Protein AF-A0A370TZN0-F1 (afdb_monomer_lite)

Radius of gyration: 21.74 Å; chains: 1; bounding box: 80×37×53 Å

Secondary structure (DSSP, 8-state):
-----------PPPPHHHHHHHHHHHHHHHHHHHHHHHHHHHHHHHHHHHTSS---HHHHHHHHHHHHHHHHHHHHHHHHHHHHHHHHHHS---HHHHHHHHHHTSHHHHHHHHHHHHHHHHHSS--HHHHHHHHHHHHHHHHHHHHHHH-TT-HHHHHHHHHHHHHHHHHHHHHHHHTTTTS-------

Structure (mmCIF, N/CA/C/O backbone):
data_AF-A0A370TZN0-F1
#
_entry.id   AF-A0A370TZN0-F1
#
loop_
_atom_site.group_PDB
_atom_site.id
_atom_site.type_symbol
_atom_site.label_atom_id
_atom_site.label_alt_id
_atom_site.label_comp_id
_atom_site.label_asym_id
_atom_site.label_entity_id
_atom_site.label_seq_id
_atom_site.pdbx_PDB_ins_code
_atom_site.Cartn_x
_atom_site.Cartn_y
_atom_site.Cartn_z
_atom_site.occupancy
_atom_site.B_iso_or_equiv
_atom_site.auth_seq_id
_atom_site.auth_comp_id
_atom_site.auth_asym_id
_atom_site.auth_atom_id
_atom_site.pdbx_PDB_model_num
ATOM 1 N N . MET A 1 1 ? 52.216 -20.124 -27.030 1.00 42.50 1 MET A N 1
ATOM 2 C CA . MET A 1 1 ? 51.610 -19.054 -26.210 1.00 42.50 1 MET A CA 1
ATOM 3 C C . MET A 1 1 ? 50.225 -18.873 -26.773 1.00 42.50 1 MET A C 1
ATOM 5 O O . MET A 1 1 ? 50.044 -18.122 -27.723 1.00 42.50 1 MET A O 1
ATOM 9 N N . ASP A 1 2 ? 49.304 -19.684 -26.272 1.00 41.09 2 ASP A N 1
ATOM 10 C CA . ASP A 1 2 ? 47.963 -19.796 -26.825 1.00 41.09 2 ASP A CA 1
ATOM 11 C C . ASP A 1 2 ? 47.109 -18.698 -26.202 1.00 41.09 2 ASP A C 1
ATOM 13 O O . ASP A 1 2 ? 47.009 -18.576 -24.979 1.00 41.09 2 ASP A O 1
ATOM 17 N N . GLY A 1 3 ? 46.598 -17.825 -27.066 1.00 45.59 3 GLY A N 1
ATOM 18 C CA . GLY A 1 3 ? 45.821 -16.658 -26.686 1.00 45.59 3 GLY A CA 1
ATOM 19 C C . GLY A 1 3 ? 44.512 -17.074 -26.031 1.00 45.59 3 GLY A C 1
ATOM 20 O O . GLY A 1 3 ? 43.617 -17.603 -26.685 1.00 45.59 3 GLY A O 1
ATOM 21 N N . PHE A 1 4 ? 44.394 -16.789 -24.739 1.00 49.00 4 PHE A N 1
ATOM 22 C CA . PHE A 1 4 ? 43.130 -16.808 -24.019 1.00 49.00 4 PHE A CA 1
ATOM 23 C C . PHE A 1 4 ?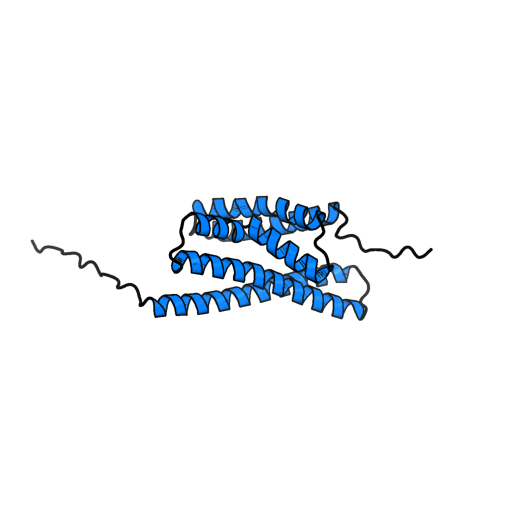 42.266 -15.661 -24.570 1.00 49.00 4 PHE A C 1
ATOM 25 O O . PHE A 1 4 ? 42.443 -14.502 -24.200 1.00 49.00 4 PHE A O 1
ATOM 32 N N . SER A 1 5 ? 41.373 -15.963 -25.514 1.00 53.78 5 SER A N 1
ATOM 33 C CA . SER A 1 5 ? 40.297 -15.048 -25.895 1.00 53.78 5 SER A CA 1
ATOM 34 C C . SER A 1 5 ? 39.138 -15.296 -24.929 1.00 53.78 5 SER A C 1
ATOM 36 O O . SER A 1 5 ? 38.579 -16.396 -24.949 1.00 53.78 5 SER A O 1
ATOM 38 N N . PRO A 1 6 ? 38.781 -14.349 -24.042 1.00 51.28 6 PRO A N 1
ATOM 39 C CA . PRO A 1 6 ? 37.573 -14.493 -23.257 1.00 51.28 6 PRO A CA 1
ATOM 40 C C . PRO A 1 6 ? 36.412 -14.321 -24.232 1.00 51.28 6 PRO A C 1
ATOM 42 O O . PRO A 1 6 ? 36.138 -13.218 -24.705 1.00 51.28 6 PRO A O 1
ATOM 45 N N . ALA A 1 7 ? 35.757 -15.429 -24.569 1.00 50.00 7 ALA A N 1
ATOM 46 C CA . ALA A 1 7 ? 34.447 -15.394 -25.188 1.00 50.00 7 ALA A CA 1
ATOM 47 C C . ALA A 1 7 ? 33.527 -14.637 -24.225 1.00 50.00 7 ALA A C 1
ATOM 49 O O . ALA A 1 7 ? 33.080 -15.174 -23.214 1.00 50.00 7 ALA A O 1
ATOM 50 N N . ALA A 1 8 ? 33.326 -13.351 -24.501 1.00 51.34 8 ALA A N 1
ATOM 51 C CA . ALA A 1 8 ? 32.293 -12.561 -23.871 1.00 51.34 8 ALA A CA 1
ATOM 52 C C . ALA A 1 8 ? 30.966 -13.217 -24.251 1.00 51.34 8 ALA A C 1
ATOM 54 O O . ALA A 1 8 ? 30.500 -13.098 -25.384 1.00 51.34 8 ALA A O 1
ATOM 55 N N . GLU A 1 9 ? 30.405 -13.978 -23.321 1.00 52.06 9 GLU A N 1
ATOM 56 C CA . GLU A 1 9 ? 29.056 -14.501 -23.419 1.00 52.06 9 GLU A CA 1
ATOM 57 C C . GLU A 1 9 ? 28.120 -13.290 -23.472 1.00 52.06 9 GLU A C 1
ATOM 59 O O . GLU A 1 9 ? 27.830 -12.641 -22.467 1.00 52.06 9 GLU A O 1
ATOM 64 N N . ILE A 1 10 ? 27.724 -12.904 -24.686 1.00 56.94 10 ILE A N 1
ATOM 65 C CA . ILE A 1 10 ? 26.695 -11.894 -24.900 1.00 56.94 10 ILE A CA 1
ATOM 66 C C . ILE A 1 10 ? 25.400 -12.544 -24.424 1.00 56.94 10 ILE A C 1
ATOM 68 O O . ILE A 1 10 ? 24.727 -13.236 -25.186 1.00 56.94 10 ILE A O 1
ATOM 72 N N . ILE A 1 11 ? 25.072 -12.360 -23.145 1.00 61.97 11 ILE A N 1
ATOM 73 C CA . ILE A 1 11 ? 23.775 -12.740 -22.595 1.00 61.97 11 ILE A CA 1
ATOM 74 C C . ILE A 1 11 ? 22.736 -11.914 -23.355 1.00 61.97 11 ILE A C 1
ATOM 76 O O . ILE A 1 11 ? 22.545 -10.722 -23.099 1.00 61.97 11 ILE A O 1
ATOM 80 N N . SER A 1 12 ? 22.101 -12.534 -24.351 1.00 66.88 12 SER A N 1
ATOM 81 C CA . SER A 1 12 ? 21.024 -11.913 -25.108 1.00 66.88 12 SER A CA 1
ATOM 82 C C . SER A 1 12 ? 19.906 -11.578 -24.130 1.00 66.88 12 SER A C 1
ATOM 84 O O . SER A 1 12 ? 19.332 -12.474 -23.508 1.00 66.88 12 SER A O 1
ATOM 86 N N . GLN A 1 13 ? 19.613 -10.288 -23.970 1.00 69.94 13 GLN A N 1
ATOM 87 C CA . GLN A 1 13 ? 18.478 -9.846 -23.169 1.00 69.94 13 GLN A CA 1
ATOM 88 C C . GLN A 1 13 ? 17.216 -10.560 -23.674 1.00 69.94 13 GLN A C 1
ATOM 90 O O . GLN A 1 13 ? 17.006 -10.624 -24.890 1.00 69.94 13 GLN A O 1
ATOM 95 N N . PRO A 1 14 ? 16.379 -11.113 -22.779 1.00 77.81 14 PRO A N 1
ATOM 96 C CA . PRO A 1 14 ? 15.180 -11.810 -23.206 1.00 77.81 14 PRO A CA 1
ATOM 97 C C . PRO A 1 14 ? 14.239 -10.859 -23.969 1.00 77.81 14 PRO A C 1
ATOM 99 O O . PRO A 1 14 ? 14.300 -9.638 -23.768 1.00 77.81 14 PRO A O 1
ATOM 102 N N . PRO A 1 15 ? 13.344 -11.397 -24.821 1.00 87.56 15 PRO A N 1
ATOM 103 C CA . PRO A 1 15 ? 12.431 -10.593 -25.626 1.00 87.56 15 PRO A CA 1
ATOM 104 C C . PRO A 1 15 ? 11.650 -9.584 -24.775 1.00 87.56 15 PRO A C 1
ATOM 106 O O . PRO A 1 15 ? 11.255 -9.881 -23.646 1.00 87.56 15 PRO A O 1
ATOM 109 N N . LEU A 1 16 ? 11.375 -8.395 -25.321 1.00 84.25 16 LEU A N 1
ATOM 110 C CA . LEU A 1 16 ? 10.622 -7.349 -24.614 1.00 84.25 16 LEU A CA 1
ATOM 111 C C . LEU A 1 16 ? 9.269 -7.865 -24.094 1.00 84.25 16 LEU A C 1
ATOM 113 O O . LEU A 1 16 ? 8.897 -7.579 -22.959 1.00 84.25 16 LEU A O 1
ATOM 117 N N . THR A 1 17 ? 8.574 -8.673 -24.896 1.00 87.06 17 THR A N 1
ATOM 118 C CA . THR A 1 17 ? 7.305 -9.313 -24.523 1.00 87.06 17 THR A CA 1
ATOM 119 C C . THR A 1 17 ? 7.455 -10.208 -23.297 1.00 87.06 17 THR A C 1
ATOM 121 O O . THR A 1 17 ? 6.659 -10.099 -22.372 1.00 87.06 17 THR A O 1
ATOM 124 N N . TRP A 1 18 ? 8.516 -11.015 -23.231 1.00 87.44 18 TRP A N 1
ATOM 125 C CA . TRP A 1 18 ? 8.822 -11.860 -22.076 1.00 87.44 18 TRP A CA 1
ATOM 126 C C . TRP A 1 18 ? 9.055 -11.035 -20.806 1.00 87.44 18 TRP A C 1
ATOM 128 O O . TRP A 1 18 ? 8.504 -11.341 -19.751 1.00 87.44 18 TRP A O 1
ATOM 138 N N . ARG A 1 19 ? 9.829 -9.949 -20.909 1.00 85.19 19 ARG A N 1
ATOM 139 C CA . ARG A 1 19 ? 10.116 -9.050 -19.777 1.00 85.19 19 ARG A CA 1
ATOM 140 C C . ARG A 1 19 ? 8.852 -8.369 -19.252 1.00 85.19 19 ARG A C 1
ATOM 142 O O . ARG A 1 19 ? 8.662 -8.308 -18.041 1.00 85.19 19 ARG A O 1
ATOM 149 N N . ILE A 1 20 ? 7.985 -7.903 -20.152 1.00 88.06 20 ILE A N 1
ATOM 150 C CA . ILE A 1 20 ? 6.689 -7.310 -19.797 1.00 88.06 20 ILE A CA 1
ATOM 151 C C . ILE A 1 20 ? 5.792 -8.356 -19.124 1.00 88.06 20 ILE A C 1
ATOM 153 O O . ILE A 1 20 ? 5.213 -8.073 -18.078 1.00 88.06 20 ILE A O 1
ATOM 157 N N . SER A 1 21 ? 5.706 -9.573 -19.670 1.00 86.94 21 SER A N 1
ATOM 158 C CA . SER A 1 21 ? 4.910 -10.653 -19.076 1.00 86.94 21 SER A CA 1
ATOM 159 C C . SER A 1 21 ? 5.384 -11.011 -17.668 1.00 86.94 21 SER A C 1
ATOM 161 O O . SER A 1 21 ? 4.563 -11.083 -16.756 1.00 86.94 21 SER A O 1
ATOM 163 N N . LEU A 1 22 ? 6.695 -11.175 -17.464 1.00 85.00 22 LEU A N 1
ATOM 164 C CA . LEU A 1 22 ? 7.255 -11.433 -16.136 1.00 85.00 22 LEU A CA 1
ATOM 165 C C . LEU A 1 22 ? 6.973 -10.290 -15.161 1.00 85.00 22 LEU A C 1
ATOM 167 O O . LEU A 1 22 ? 6.603 -10.551 -14.019 1.00 85.00 22 LEU A O 1
ATOM 171 N N . PHE A 1 23 ? 7.102 -9.039 -15.608 1.00 87.56 23 PHE A N 1
ATOM 172 C CA . PHE A 1 23 ? 6.788 -7.878 -14.782 1.00 87.56 23 PHE A CA 1
ATOM 173 C C . PHE A 1 23 ? 5.327 -7.894 -14.326 1.00 87.56 23 PHE A C 1
ATOM 175 O O . PHE A 1 23 ? 5.061 -7.723 -13.142 1.00 87.56 23 PHE A O 1
ATOM 182 N N . ILE A 1 24 ? 4.383 -8.129 -15.244 1.00 87.88 24 ILE A N 1
ATOM 183 C CA . ILE A 1 24 ? 2.950 -8.170 -14.921 1.00 87.88 24 ILE A CA 1
ATOM 184 C C . ILE A 1 24 ? 2.662 -9.282 -13.910 1.00 87.88 24 ILE A C 1
ATOM 186 O O . ILE A 1 24 ? 1.958 -9.044 -12.933 1.00 87.88 24 ILE A O 1
ATOM 190 N N . ILE A 1 25 ? 3.228 -10.476 -14.107 1.00 87.12 25 ILE A N 1
ATOM 191 C CA . ILE A 1 25 ? 3.046 -11.603 -13.183 1.00 87.12 25 ILE A CA 1
ATOM 192 C C . ILE A 1 25 ? 3.582 -11.248 -11.791 1.00 87.12 25 ILE A C 1
ATOM 194 O O . ILE A 1 25 ? 2.867 -11.407 -10.804 1.00 87.12 25 ILE A O 1
ATOM 198 N N . LEU A 1 26 ? 4.808 -10.724 -11.709 1.00 84.25 26 LEU A N 1
ATOM 199 C CA . LEU A 1 26 ? 5.421 -10.318 -10.442 1.00 84.25 26 LEU A CA 1
ATOM 200 C C . LEU A 1 26 ? 4.632 -9.197 -9.758 1.00 84.25 26 LEU A C 1
ATOM 202 O O . LEU A 1 26 ? 4.425 -9.256 -8.551 1.00 84.25 26 LEU A O 1
ATOM 206 N N . ALA A 1 27 ? 4.143 -8.217 -10.519 1.00 82.50 27 ALA A N 1
ATOM 207 C CA . ALA A 1 27 ? 3.338 -7.120 -9.996 1.00 82.50 27 ALA A CA 1
ATOM 208 C C . ALA A 1 27 ? 2.001 -7.610 -9.427 1.00 82.50 27 ALA A C 1
ATOM 210 O O . ALA A 1 27 ? 1.618 -7.202 -8.338 1.00 82.50 27 ALA A O 1
ATOM 211 N N . VAL A 1 28 ? 1.299 -8.511 -10.123 1.00 86.44 28 VAL A N 1
ATOM 212 C CA . VAL A 1 28 ? 0.038 -9.090 -9.625 1.00 86.44 28 VAL A CA 1
ATOM 213 C C . VAL A 1 28 ? 0.267 -9.873 -8.331 1.00 86.44 28 VAL A C 1
ATOM 215 O O . VAL A 1 28 ? -0.519 -9.752 -7.392 1.00 86.44 28 VAL A O 1
ATOM 218 N N . VAL A 1 29 ? 1.354 -10.644 -8.264 1.00 84.69 29 VAL A N 1
ATOM 219 C CA . VAL A 1 29 ? 1.732 -11.395 -7.060 1.00 84.69 29 VAL A CA 1
ATOM 220 C C . VAL A 1 29 ? 2.062 -10.450 -5.900 1.00 84.69 29 VAL A C 1
ATOM 222 O O . VAL A 1 29 ? 1.536 -10.637 -4.804 1.00 84.69 29 VAL A O 1
ATOM 225 N N . ASP A 1 30 ? 2.864 -9.409 -6.137 1.00 80.94 30 ASP A N 1
ATOM 226 C CA . ASP A 1 30 ? 3.210 -8.403 -5.124 1.00 80.94 30 ASP A CA 1
ATOM 227 C C . ASP A 1 30 ? 1.972 -7.666 -4.591 1.00 80.94 30 ASP A C 1
ATOM 229 O O . ASP A 1 30 ? 1.788 -7.542 -3.379 1.00 80.94 30 ASP A O 1
ATOM 233 N N . ILE A 1 31 ? 1.073 -7.250 -5.488 1.00 87.19 31 ILE A N 1
ATOM 234 C CA . ILE A 1 31 ? -0.202 -6.611 -5.143 1.00 87.19 31 ILE A CA 1
ATOM 235 C C . ILE A 1 31 ? -1.051 -7.538 -4.263 1.00 87.19 31 ILE A C 1
ATOM 237 O O . ILE A 1 31 ? -1.604 -7.092 -3.257 1.00 87.19 31 ILE A O 1
ATOM 241 N N . GLY A 1 32 ? -1.131 -8.829 -4.601 1.00 84.62 32 GLY A N 1
ATOM 242 C CA . GLY A 1 32 ? -1.858 -9.821 -3.808 1.00 84.62 32 GLY A CA 1
ATOM 243 C C . GLY A 1 32 ? -1.284 -9.996 -2.400 1.00 84.62 32 GLY A C 1
ATOM 244 O O . GLY A 1 32 ? -2.036 -9.981 -1.423 1.00 84.62 32 GLY A O 1
ATOM 245 N N . PHE A 1 33 ? 0.044 -10.104 -2.276 1.00 87.81 33 PHE A N 1
ATOM 246 C CA . PHE A 1 33 ? 0.705 -10.214 -0.974 1.00 87.81 33 PHE A CA 1
ATOM 247 C C . PHE A 1 33 ? 0.530 -8.957 -0.122 1.00 87.81 33 PHE A C 1
ATOM 249 O O . PHE A 1 33 ? 0.225 -9.074 1.063 1.00 87.81 33 PHE A O 1
ATOM 256 N N . ASN A 1 34 ? 0.651 -7.764 -0.706 1.00 86.88 34 ASN A N 1
ATOM 257 C CA . ASN A 1 34 ? 0.477 -6.513 0.032 1.00 86.88 34 ASN A CA 1
ATOM 258 C C . ASN A 1 34 ? -0.977 -6.298 0.467 1.00 86.88 34 ASN A C 1
ATOM 260 O O . ASN A 1 34 ? -1.216 -5.843 1.585 1.00 86.88 34 ASN A O 1
ATOM 264 N N . ALA A 1 35 ? -1.954 -6.690 -0.354 1.00 88.44 35 ALA A N 1
ATOM 265 C CA . ALA A 1 35 ? -3.361 -6.701 0.039 1.00 88.44 35 ALA A CA 1
ATOM 266 C C . ALA A 1 35 ? -3.610 -7.634 1.232 1.00 88.44 35 ALA A C 1
ATOM 268 O O . ALA A 1 35 ? -4.230 -7.237 2.218 1.00 88.44 35 ALA A O 1
ATOM 269 N N . ALA A 1 36 ? -3.094 -8.864 1.173 1.00 87.56 36 ALA A N 1
ATOM 270 C CA . ALA A 1 36 ? -3.225 -9.827 2.262 1.00 87.56 36 ALA A CA 1
ATOM 271 C C . ALA A 1 36 ? -2.521 -9.345 3.541 1.00 87.56 36 ALA A C 1
ATOM 273 O O . ALA A 1 36 ? -3.082 -9.457 4.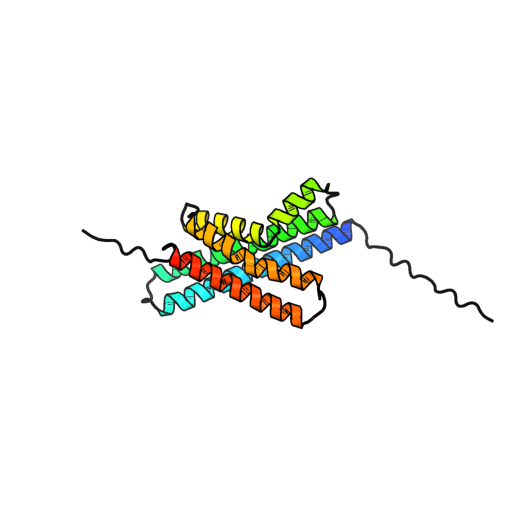631 1.00 87.56 36 ALA A O 1
ATOM 274 N N . ALA A 1 37 ? -1.330 -8.755 3.414 1.00 85.00 37 ALA A N 1
ATOM 275 C CA . ALA A 1 37 ? -0.595 -8.172 4.530 1.00 85.00 37 ALA A CA 1
ATOM 276 C C . ALA A 1 37 ? -1.369 -7.011 5.173 1.00 85.00 37 ALA A C 1
ATOM 278 O O . ALA A 1 37 ? -1.516 -6.974 6.393 1.00 85.00 37 ALA A O 1
ATOM 279 N N . GLY A 1 38 ? -1.934 -6.106 4.368 1.00 84.62 38 GLY A N 1
ATOM 280 C CA . GLY A 1 38 ? -2.767 -5.008 4.857 1.00 84.62 38 GLY A CA 1
ATOM 281 C C . GLY A 1 38 ? -4.040 -5.497 5.557 1.00 84.62 38 GLY A C 1
ATOM 282 O O . GLY A 1 38 ? -4.389 -5.009 6.632 1.00 84.62 38 GLY A O 1
ATOM 283 N N . ALA A 1 39 ? -4.696 -6.518 4.999 1.00 87.12 39 ALA A N 1
ATOM 284 C CA . ALA A 1 39 ? -5.853 -7.179 5.600 1.00 87.12 39 ALA A CA 1
ATOM 285 C C . ALA A 1 39 ? -5.513 -7.805 6.964 1.00 87.12 39 ALA A C 1
ATOM 287 O O . ALA A 1 39 ? -6.235 -7.606 7.942 1.00 87.12 39 ALA A O 1
ATOM 288 N N . ALA A 1 40 ? -4.391 -8.527 7.045 1.00 86.50 40 ALA A N 1
ATOM 289 C CA . ALA A 1 40 ? -3.916 -9.163 8.270 1.00 86.50 40 ALA A CA 1
ATOM 290 C C . ALA A 1 40 ? -3.500 -8.136 9.335 1.00 86.50 40 ALA A C 1
ATOM 292 O O . ALA A 1 40 ? -3.813 -8.314 10.515 1.00 86.50 40 ALA A O 1
ATOM 293 N N . ALA A 1 41 ? -2.852 -7.040 8.933 1.00 83.62 41 ALA A N 1
ATOM 294 C CA . ALA A 1 41 ? -2.488 -5.946 9.829 1.00 83.62 41 ALA A CA 1
ATOM 295 C C . ALA A 1 41 ? -3.735 -5.289 10.435 1.00 83.62 41 ALA A C 1
ATOM 297 O O . ALA A 1 41 ? -3.812 -5.112 11.650 1.00 83.62 41 ALA A O 1
ATOM 298 N N . ALA A 1 42 ? -4.751 -5.010 9.613 1.00 85.62 42 ALA A N 1
ATOM 299 C CA . ALA A 1 42 ? -6.014 -4.459 10.091 1.00 85.62 42 ALA A CA 1
ATOM 300 C C . ALA A 1 42 ? -6.796 -5.448 10.971 1.00 85.62 42 ALA A C 1
ATOM 302 O O . ALA A 1 42 ? -7.336 -5.042 11.999 1.00 85.62 42 ALA A O 1
ATOM 303 N N . ALA A 1 43 ? -6.809 -6.743 10.628 1.00 85.06 43 ALA A N 1
ATOM 304 C CA . ALA A 1 43 ? -7.401 -7.788 11.466 1.00 85.06 43 ALA A CA 1
ATOM 305 C C . ALA A 1 43 ? -6.733 -7.849 12.845 1.00 85.06 43 ALA A C 1
ATOM 307 O O . ALA A 1 43 ? -7.411 -7.913 13.868 1.00 85.06 43 ALA A O 1
ATOM 308 N N . THR A 1 44 ? -5.401 -7.800 12.869 1.00 83.75 44 THR A N 1
ATOM 309 C CA . THR A 1 44 ? -4.606 -7.830 14.101 1.00 83.75 44 THR A CA 1
ATOM 310 C C . THR A 1 44 ? -4.859 -6.582 14.939 1.00 83.75 44 THR A C 1
ATOM 312 O O . THR A 1 44 ? -5.124 -6.696 16.132 1.00 83.75 44 THR A O 1
ATOM 315 N N . GLY A 1 45 ? -4.858 -5.399 14.318 1.00 77.12 45 GLY A N 1
ATOM 316 C CA . GLY A 1 45 ? -5.168 -4.140 14.996 1.00 77.12 45 GLY A CA 1
ATOM 317 C C . GLY A 1 45 ? -6.573 -4.138 15.600 1.00 77.12 45 GLY A C 1
ATOM 318 O O . GLY A 1 45 ? -6.745 -3.797 16.769 1.00 77.12 45 GLY A O 1
ATOM 319 N N . ALA A 1 46 ? -7.569 -4.607 14.844 1.00 80.38 46 ALA A N 1
ATOM 320 C CA . ALA A 1 46 ? -8.933 -4.759 15.337 1.00 80.38 46 ALA A CA 1
ATOM 321 C C . ALA A 1 46 ? -9.021 -5.786 16.477 1.00 80.38 46 ALA A C 1
ATOM 323 O O . ALA A 1 46 ? -9.710 -5.536 17.460 1.00 80.38 46 ALA A O 1
ATOM 324 N N . HIS A 1 47 ? -8.290 -6.905 16.396 1.00 79.50 47 HIS A N 1
ATOM 325 C CA . HIS A 1 47 ? -8.259 -7.911 17.457 1.00 79.50 47 HIS A CA 1
ATOM 326 C C . HIS A 1 47 ? -7.703 -7.346 18.769 1.00 79.50 47 HIS A C 1
ATOM 328 O O . HIS A 1 47 ? -8.339 -7.504 19.810 1.00 79.50 47 HIS A O 1
ATOM 334 N N . VAL A 1 48 ? -6.566 -6.644 18.712 1.00 78.25 48 VAL A N 1
ATOM 335 C CA . VAL A 1 48 ? -5.948 -6.003 19.885 1.00 78.25 48 VAL A CA 1
ATOM 336 C C . VAL A 1 48 ? -6.879 -4.949 20.486 1.00 78.25 48 VAL A C 1
ATOM 338 O O . VAL A 1 48 ? -7.025 -4.894 21.703 1.00 78.25 48 VAL A O 1
ATOM 341 N N . ASN A 1 49 ? -7.571 -4.166 19.654 1.00 69.69 49 ASN A N 1
ATOM 342 C CA . ASN A 1 49 ? -8.502 -3.145 20.135 1.00 69.69 49 ASN A CA 1
ATOM 343 C C . ASN A 1 49 ? -9.792 -3.753 20.729 1.00 69.69 49 ASN A C 1
ATOM 345 O O . ASN A 1 49 ? -10.283 -3.297 21.755 1.00 69.69 49 ASN A O 1
ATOM 349 N N . SER A 1 50 ? -10.307 -4.838 20.138 1.00 64.25 50 SER A N 1
ATOM 350 C CA . SER A 1 50 ? -11.506 -5.559 20.607 1.00 64.25 50 SER A CA 1
ATOM 351 C C . SER A 1 50 ? -11.297 -6.378 21.886 1.00 64.25 50 SER A C 1
ATOM 353 O O . SER A 1 50 ? -12.264 -6.800 22.509 1.00 64.25 50 SER A O 1
ATOM 355 N N . GLN A 1 51 ? -10.051 -6.625 22.307 1.00 58.94 51 GLN A N 1
ATOM 356 C CA . GLN A 1 51 ? -9.789 -7.196 23.635 1.00 58.94 51 GLN A CA 1
ATOM 357 C C . GLN A 1 51 ? -10.090 -6.202 24.766 1.00 58.94 51 GLN A C 1
ATOM 359 O O . GLN A 1 51 ? -10.187 -6.622 25.918 1.00 58.94 51 GLN A O 1
ATOM 364 N N . SER A 1 52 ? -10.257 -4.914 24.443 1.00 54.22 52 SER A N 1
ATOM 365 C CA . SER A 1 52 ? -10.520 -3.856 25.414 1.00 54.22 52 SER A CA 1
ATOM 366 C C . SER A 1 52 ? -12.008 -3.534 25.607 1.00 54.22 52 SER A C 1
ATOM 368 O O . SER A 1 52 ? -12.333 -2.921 26.617 1.00 54.22 52 SER A O 1
ATOM 370 N N . ASP A 1 53 ? -12.901 -3.972 24.707 1.00 55.81 53 ASP A N 1
ATOM 371 C CA . ASP A 1 53 ? -14.347 -3.705 24.769 1.00 55.81 53 ASP A CA 1
ATOM 372 C C . ASP A 1 53 ? -15.195 -4.970 24.520 1.00 55.81 53 ASP A C 1
ATOM 374 O O . ASP A 1 53 ? -14.829 -5.881 23.780 1.00 55.81 53 ASP A O 1
ATOM 378 N N . SER A 1 54 ? -16.336 -5.053 25.207 1.00 49.31 54 SER A N 1
ATOM 379 C CA . SER A 1 54 ? -17.203 -6.236 25.293 1.00 49.31 54 SER A CA 1
ATOM 380 C C . SER A 1 54 ? -17.797 -6.674 23.942 1.00 49.31 54 SER A C 1
ATOM 382 O O . SER A 1 54 ? -18.569 -5.947 23.318 1.00 49.31 54 SER A O 1
ATOM 384 N N . LYS A 1 55 ? -17.520 -7.931 23.565 1.00 54.78 55 LYS A N 1
ATOM 385 C CA . LYS A 1 55 ? -17.903 -8.590 22.302 1.00 54.78 55 LYS A CA 1
ATOM 386 C C . LYS A 1 55 ? -19.404 -8.529 21.998 1.00 54.78 55 LYS A C 1
ATOM 388 O O . LYS A 1 55 ? -20.190 -9.250 22.614 1.00 54.78 55 LYS A O 1
ATOM 393 N N . THR A 1 56 ? -19.784 -7.770 20.973 1.00 59.16 56 THR A N 1
ATOM 394 C CA . THR A 1 56 ? -21.159 -7.708 20.440 1.00 59.16 56 THR A CA 1
ATOM 395 C C . THR A 1 56 ? -21.155 -7.906 18.915 1.00 59.16 56 THR A C 1
ATOM 397 O O . THR A 1 56 ? -20.127 -7.752 18.266 1.00 59.16 56 THR A O 1
ATOM 400 N N . ALA A 1 57 ? -22.292 -8.235 18.288 1.00 56.31 57 ALA A N 1
ATOM 401 C CA . ALA A 1 57 ? -22.394 -8.462 16.831 1.00 56.31 57 ALA A CA 1
ATOM 402 C C . ALA A 1 57 ? -21.886 -7.285 15.959 1.00 56.31 57 ALA A C 1
ATOM 404 O O . ALA A 1 57 ? -21.492 -7.481 14.809 1.00 56.31 57 ALA A O 1
ATOM 405 N N . HIS A 1 58 ? -21.843 -6.079 16.529 1.00 60.25 58 HIS A N 1
ATOM 406 C CA . HIS A 1 58 ? -21.268 -4.879 15.925 1.00 60.25 58 HIS A CA 1
ATOM 407 C C . HIS A 1 58 ? -19.749 -5.003 15.662 1.00 60.25 58 HIS A C 1
ATOM 409 O O . HIS A 1 58 ? -19.237 -4.419 14.706 1.00 60.25 58 HIS A O 1
ATOM 415 N N . ASP A 1 59 ? -19.036 -5.830 16.433 1.00 63.09 59 ASP A N 1
ATOM 416 C CA . ASP A 1 59 ? -17.588 -6.038 16.298 1.00 63.09 59 ASP A CA 1
ATOM 417 C C . ASP A 1 59 ? -17.224 -6.859 15.064 1.00 63.09 59 ASP A C 1
ATOM 419 O O . ASP A 1 59 ? -16.190 -6.624 14.443 1.00 63.09 59 ASP A O 1
ATOM 423 N N . VAL A 1 60 ? -18.087 -7.794 14.658 1.00 64.75 60 VAL A N 1
ATOM 424 C CA . VAL A 1 60 ? -17.851 -8.629 13.469 1.00 64.75 60 VAL A CA 1
ATOM 425 C C . VAL A 1 60 ? -17.949 -7.786 12.195 1.00 64.75 60 VAL A C 1
ATOM 427 O O . VAL A 1 60 ? -17.117 -7.914 11.292 1.00 64.75 60 VAL A O 1
ATOM 430 N N . VAL A 1 61 ? -18.924 -6.873 12.138 1.00 66.50 61 VAL A N 1
ATOM 431 C CA . VAL A 1 61 ? -19.083 -5.932 11.019 1.00 66.50 61 VAL A CA 1
ATOM 432 C C . VAL A 1 61 ? -17.904 -4.957 10.974 1.00 66.50 61 VAL A C 1
ATOM 434 O O . VAL A 1 61 ? -17.295 -4.784 9.916 1.00 66.50 61 VAL A O 1
ATOM 437 N N . ASN A 1 62 ? -17.506 -4.404 12.122 1.00 74.81 62 ASN A N 1
ATOM 438 C CA . ASN A 1 62 ? -16.356 -3.506 12.227 1.00 74.81 62 ASN A CA 1
ATOM 439 C C . ASN A 1 62 ? -15.034 -4.192 11.846 1.00 74.81 62 ASN A C 1
ATOM 441 O O . ASN A 1 62 ? -14.220 -3.595 11.141 1.00 74.81 62 ASN A O 1
ATOM 445 N N . LEU A 1 63 ? -14.850 -5.463 12.217 1.00 80.31 63 LEU A N 1
ATOM 446 C CA . LEU A 1 63 ? -13.696 -6.264 11.815 1.00 80.31 63 LEU A CA 1
ATOM 447 C C . LEU A 1 63 ? -13.656 -6.463 10.298 1.00 80.31 63 LEU A C 1
ATOM 449 O O . LEU A 1 63 ? -12.630 -6.206 9.678 1.00 80.31 63 LEU A O 1
ATOM 453 N N . SER A 1 64 ? -14.768 -6.875 9.681 1.00 81.25 64 SER A N 1
ATOM 454 C CA . SER A 1 64 ? -14.819 -7.087 8.227 1.00 81.25 64 SER A CA 1
ATOM 455 C C . SER A 1 64 ? -14.514 -5.806 7.441 1.00 81.25 64 SER A C 1
ATOM 457 O O . SER A 1 64 ? -13.769 -5.838 6.459 1.00 81.25 64 SER A O 1
ATOM 459 N N . ARG A 1 65 ? -15.008 -4.658 7.924 1.00 83.19 65 ARG A N 1
ATOM 460 C CA . ARG A 1 65 ? -14.722 -3.343 7.346 1.00 83.19 65 ARG A CA 1
ATOM 461 C C . ARG A 1 65 ? -13.256 -2.953 7.524 1.00 83.19 65 ARG A C 1
ATOM 463 O O . ARG A 1 65 ? -12.639 -2.505 6.562 1.00 83.19 65 ARG A O 1
ATOM 470 N N . ALA A 1 66 ? -12.689 -3.158 8.713 1.00 83.75 66 ALA A N 1
ATOM 471 C CA . ALA A 1 66 ? -11.278 -2.890 8.982 1.00 83.75 66 ALA A CA 1
ATOM 472 C C . ALA A 1 66 ? -10.369 -3.733 8.076 1.00 83.75 66 ALA A C 1
ATOM 474 O O . ALA A 1 66 ? -9.478 -3.191 7.427 1.00 83.75 66 ALA A O 1
ATOM 475 N N . VAL A 1 67 ? -10.643 -5.034 7.957 1.00 89.19 67 VAL A N 1
ATOM 476 C CA . VAL A 1 67 ? -9.911 -5.954 7.073 1.00 89.19 67 VAL A CA 1
ATOM 477 C C . VAL A 1 67 ? -10.001 -5.514 5.611 1.00 89.19 67 VAL A C 1
ATOM 479 O O . VAL A 1 67 ? -8.982 -5.487 4.923 1.00 89.19 67 VAL A O 1
ATOM 482 N N . GLY A 1 68 ? -11.187 -5.112 5.143 1.00 88.06 68 GLY A N 1
ATOM 483 C CA . GLY A 1 68 ? -11.375 -4.602 3.782 1.00 88.06 68 GLY A CA 1
ATOM 484 C C . GLY A 1 68 ? -10.594 -3.313 3.505 1.00 88.06 68 GLY A C 1
ATOM 485 O O . GLY A 1 68 ? -9.941 -3.196 2.468 1.00 88.06 68 GLY A O 1
ATOM 486 N N . LEU A 1 69 ? -10.602 -2.366 4.447 1.00 87.50 69 LEU A N 1
ATOM 487 C CA . LEU A 1 69 ? -9.826 -1.124 4.344 1.00 87.50 69 LEU A CA 1
ATOM 488 C C . LEU A 1 69 ? -8.316 -1.390 4.386 1.00 87.50 69 LEU A C 1
ATOM 490 O O . LEU A 1 69 ? -7.570 -0.792 3.612 1.00 87.50 69 LEU A O 1
ATOM 494 N N . GLY A 1 70 ? -7.872 -2.324 5.230 1.00 85.25 70 GLY A N 1
ATOM 495 C CA . GLY A 1 70 ? -6.485 -2.780 5.276 1.00 85.25 70 GLY A CA 1
ATOM 496 C C . GLY A 1 70 ? -6.038 -3.405 3.955 1.00 85.25 70 GLY A C 1
ATOM 497 O O . GLY A 1 70 ? -4.978 -3.059 3.436 1.00 85.25 70 GLY A O 1
ATOM 498 N N . ALA A 1 71 ? -6.871 -4.265 3.363 1.00 89.31 71 ALA A N 1
ATOM 499 C CA . ALA A 1 71 ? -6.602 -4.849 2.052 1.00 89.31 71 ALA A CA 1
ATOM 500 C C . ALA A 1 71 ? -6.463 -3.774 0.967 1.00 89.31 71 ALA A C 1
ATOM 502 O O . ALA A 1 71 ? -5.517 -3.799 0.182 1.00 89.31 71 ALA A O 1
ATOM 503 N N . LEU A 1 72 ? -7.372 -2.796 0.955 1.00 89.88 72 LEU A N 1
ATOM 504 C CA . LEU A 1 72 ? -7.353 -1.683 0.009 1.00 89.88 72 LEU A CA 1
ATOM 505 C C . LEU A 1 72 ? -6.111 -0.798 0.172 1.00 89.88 72 LEU A C 1
ATOM 507 O O . LEU A 1 72 ? -5.521 -0.393 -0.827 1.00 89.88 72 LEU A O 1
ATOM 511 N N . ALA A 1 73 ? -5.674 -0.543 1.406 1.00 85.88 73 ALA A N 1
ATOM 512 C CA . ALA A 1 73 ? -4.438 0.186 1.673 1.00 85.88 73 ALA A CA 1
ATOM 513 C C . ALA A 1 73 ? -3.215 -0.525 1.064 1.00 85.88 73 ALA A C 1
ATOM 515 O O . ALA A 1 73 ? -2.401 0.106 0.386 1.00 85.88 73 ALA A O 1
ATOM 516 N N . GLY A 1 74 ? -3.127 -1.848 1.249 1.00 84.62 74 GLY A N 1
ATOM 517 C CA . GLY A 1 74 ? -2.079 -2.681 0.656 1.00 84.62 74 GLY A CA 1
ATOM 518 C C . GLY A 1 74 ? -2.120 -2.693 -0.875 1.00 84.62 74 GLY A C 1
ATOM 519 O O . GLY A 1 74 ? -1.090 -2.510 -1.525 1.00 84.62 74 GLY A O 1
ATOM 520 N N . LEU A 1 75 ? -3.319 -2.818 -1.454 1.00 89.44 75 LEU A N 1
ATOM 521 C CA . LEU A 1 75 ? -3.534 -2.743 -2.903 1.00 89.44 75 LEU A CA 1
ATOM 522 C C . LEU A 1 75 ? -3.080 -1.401 -3.485 1.00 89.44 75 LEU A C 1
ATOM 524 O O . LEU A 1 75 ? -2.417 -1.382 -4.520 1.00 89.44 75 LEU A O 1
ATOM 528 N N . LEU A 1 76 ? -3.418 -0.283 -2.837 1.00 88.12 76 LEU A N 1
ATOM 529 C CA . LEU A 1 76 ? -3.028 1.049 -3.300 1.00 88.12 76 LEU A CA 1
ATOM 530 C C . LEU A 1 76 ? -1.513 1.243 -3.247 1.00 88.12 76 LEU A C 1
ATOM 532 O O . LEU A 1 76 ? -0.936 1.702 -4.233 1.00 88.12 76 LEU A O 1
ATOM 536 N N . LYS A 1 77 ? -0.862 0.849 -2.142 1.00 85.88 77 LYS A N 1
ATOM 537 C CA . LYS A 1 77 ? 0.600 0.933 -1.998 1.00 85.88 77 LYS A CA 1
ATOM 538 C C . LYS A 1 77 ? 1.306 0.196 -3.139 1.00 85.88 77 LYS A C 1
ATOM 540 O O . LYS A 1 77 ? 2.069 0.815 -3.882 1.00 85.88 77 LYS A O 1
ATOM 545 N N . SER A 1 78 ? 1.015 -1.092 -3.325 1.00 84.88 78 SER A N 1
ATOM 546 C CA . SER A 1 78 ? 1.666 -1.892 -4.373 1.00 84.88 78 SER A CA 1
ATOM 547 C C . SER A 1 78 ? 1.225 -1.527 -5.783 1.00 84.88 78 SER A C 1
ATOM 549 O O . SER A 1 78 ? 2.044 -1.551 -6.696 1.00 84.88 78 SER A O 1
ATOM 551 N N . GLY A 1 79 ? -0.035 -1.141 -5.989 1.00 84.31 79 GLY A N 1
ATOM 552 C CA . GLY A 1 79 ? -0.533 -0.715 -7.297 1.00 84.31 79 GLY A CA 1
ATOM 553 C C . GLY A 1 79 ? 0.173 0.543 -7.805 1.00 84.31 79 GLY A C 1
ATOM 554 O O . GLY A 1 79 ? 0.602 0.587 -8.960 1.00 84.31 79 GLY A O 1
ATOM 555 N N . ILE A 1 80 ? 0.367 1.536 -6.931 1.00 85.94 80 ILE A N 1
ATOM 556 C CA . ILE A 1 80 ? 1.135 2.748 -7.245 1.00 85.94 80 ILE A CA 1
ATOM 557 C C . ILE A 1 80 ? 2.585 2.383 -7.586 1.00 85.94 80 ILE A C 1
ATOM 559 O O . ILE A 1 80 ? 3.111 2.828 -8.608 1.00 85.94 80 ILE A O 1
ATOM 563 N N . LEU A 1 81 ? 3.219 1.537 -6.769 1.00 84.88 81 LEU A N 1
ATOM 564 C CA . LEU A 1 81 ? 4.610 1.134 -6.974 1.00 84.88 81 LEU A CA 1
ATOM 565 C C . LEU A 1 81 ? 4.798 0.352 -8.284 1.00 84.88 81 LEU A C 1
ATOM 567 O O . LEU A 1 81 ? 5.740 0.608 -9.035 1.00 84.88 81 LEU A O 1
ATOM 571 N N . ALA A 1 82 ? 3.879 -0.566 -8.591 1.00 84.56 82 ALA A N 1
ATOM 572 C CA . ALA A 1 82 ? 3.872 -1.339 -9.826 1.00 84.56 82 ALA A CA 1
ATOM 573 C C . ALA A 1 82 ? 3.718 -0.434 -11.055 1.00 84.56 82 ALA A C 1
ATOM 575 O O . ALA A 1 82 ? 4.472 -0.580 -12.018 1.00 84.56 82 ALA A O 1
ATOM 576 N N . LEU A 1 83 ? 2.805 0.542 -11.015 1.00 86.50 83 LEU A N 1
ATOM 577 C CA . LEU A 1 83 ? 2.606 1.492 -12.111 1.00 86.50 83 LEU A CA 1
ATOM 578 C C . LEU A 1 83 ? 3.870 2.320 -12.378 1.00 86.50 83 LEU A C 1
ATOM 580 O O . LEU A 1 83 ? 4.297 2.472 -13.524 1.00 86.50 83 LEU A O 1
ATOM 584 N N . VAL A 1 84 ? 4.495 2.831 -11.319 1.00 85.56 84 VAL A N 1
ATOM 585 C CA . VAL A 1 84 ? 5.690 3.673 -11.433 1.00 85.56 84 VAL A CA 1
ATOM 586 C C . VAL A 1 84 ? 6.891 2.865 -11.918 1.00 85.56 84 VAL A C 1
ATOM 588 O O . VAL A 1 84 ? 7.622 3.316 -12.804 1.00 85.56 84 VAL A O 1
ATOM 591 N N . ASN A 1 85 ? 7.068 1.643 -11.410 1.00 83.75 85 ASN A N 1
ATOM 592 C CA . ASN A 1 85 ? 8.124 0.741 -11.866 1.00 83.75 85 ASN A CA 1
ATOM 593 C C . ASN A 1 85 ? 7.928 0.314 -13.326 1.00 83.75 85 ASN A C 1
ATOM 595 O O . ASN A 1 85 ? 8.907 0.255 -14.074 1.00 83.75 85 ASN A O 1
ATOM 599 N N . PHE A 1 86 ? 6.683 0.095 -13.756 1.00 83.31 86 PHE A N 1
ATOM 600 C CA . PHE A 1 86 ? 6.366 -0.190 -15.152 1.00 83.31 86 PHE A CA 1
ATOM 601 C 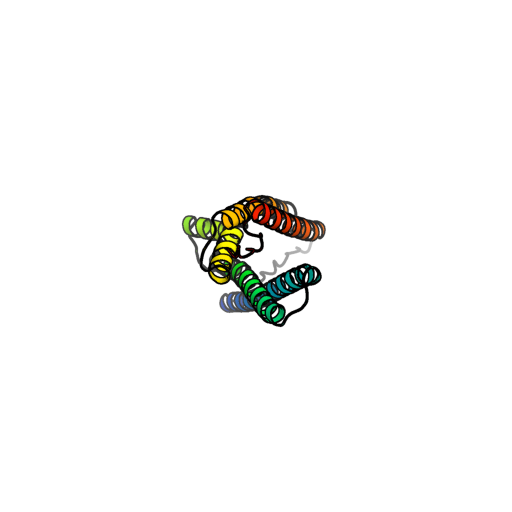C . PHE A 1 86 ? 6.739 0.988 -16.056 1.00 83.31 86 PHE A C 1
ATOM 603 O O . PHE A 1 86 ? 7.473 0.820 -17.031 1.00 83.31 86 PHE A O 1
ATOM 610 N N . GLY A 1 87 ? 6.300 2.200 -15.699 1.00 83.25 87 GLY A N 1
ATOM 611 C CA . GLY A 1 87 ? 6.636 3.420 -16.433 1.00 83.25 87 GLY A CA 1
ATOM 612 C C . GLY A 1 87 ? 8.147 3.649 -16.521 1.00 83.25 87 GLY A C 1
ATOM 613 O O . GLY A 1 87 ? 8.666 3.958 -17.593 1.00 83.25 87 GLY A O 1
ATOM 614 N N . LYS A 1 88 ? 8.879 3.417 -15.423 1.00 80.56 88 LYS A N 1
ATOM 615 C CA . LYS A 1 88 ? 10.346 3.528 -15.378 1.00 80.56 88 LYS A CA 1
ATOM 616 C C . LYS A 1 88 ? 11.038 2.542 -16.317 1.00 80.56 88 LYS A C 1
ATOM 618 O O . LYS A 1 88 ? 12.005 2.917 -16.971 1.00 80.56 88 LYS A O 1
ATOM 623 N N . GLN A 1 89 ? 10.576 1.294 -16.368 1.00 79.62 89 GLN A N 1
ATOM 624 C CA . GLN A 1 89 ? 11.238 0.239 -17.142 1.00 79.62 89 GLN A CA 1
ATOM 625 C C . GLN A 1 89 ? 10.843 0.220 -18.623 1.00 79.62 89 GLN A C 1
ATOM 627 O O . GLN A 1 89 ? 11.663 -0.170 -19.454 1.00 79.62 89 GLN A O 1
ATOM 632 N N . PHE A 1 90 ? 9.615 0.627 -18.959 1.00 83.00 90 PHE A N 1
ATOM 633 C CA . PHE A 1 90 ? 9.046 0.419 -20.297 1.00 83.00 90 PHE A CA 1
ATOM 634 C C . PHE A 1 90 ? 8.414 1.671 -20.921 1.00 83.00 90 PHE A C 1
ATOM 636 O O . PHE A 1 90 ? 8.142 1.677 -22.118 1.00 83.00 90 PHE A O 1
ATOM 643 N N . GLY A 1 91 ? 8.178 2.732 -20.147 1.00 78.62 91 GLY A N 1
ATOM 644 C CA . GLY A 1 91 ? 7.345 3.868 -20.555 1.00 78.62 91 GLY A CA 1
ATOM 645 C C . GLY A 1 91 ? 8.046 4.987 -21.327 1.00 78.62 91 GLY A C 1
ATOM 646 O O . GLY A 1 91 ? 7.380 5.953 -21.682 1.00 78.62 91 GLY A O 1
ATOM 647 N N . GLY A 1 92 ? 9.364 4.913 -21.560 1.00 78.19 92 GLY A N 1
ATOM 648 C CA . GLY A 1 92 ? 10.103 5.962 -22.286 1.00 78.19 92 GLY A CA 1
ATOM 649 C C . GLY A 1 92 ? 9.900 7.366 -21.698 1.00 78.19 92 GLY A C 1
ATOM 650 O O . GLY A 1 92 ? 9.752 8.338 -22.436 1.00 78.19 92 GLY A O 1
ATOM 651 N N . MET A 1 93 ? 9.805 7.460 -20.370 1.00 79.62 93 MET A N 1
ATOM 652 C CA . MET A 1 93 ? 9.337 8.667 -19.690 1.00 79.62 93 MET A CA 1
ATOM 653 C C . MET A 1 93 ? 10.364 9.795 -19.757 1.00 79.62 93 MET A C 1
ATOM 655 O O . MET A 1 93 ? 11.555 9.587 -19.523 1.00 79.62 93 MET A O 1
ATOM 659 N N . ASN A 1 94 ? 9.886 11.012 -20.013 1.00 85.19 94 ASN A N 1
ATOM 660 C CA . ASN A 1 94 ? 10.711 12.205 -19.861 1.00 85.19 94 ASN A CA 1
ATOM 661 C C . ASN A 1 94 ? 10.964 12.510 -18.369 1.00 85.19 94 ASN A C 1
ATOM 663 O O . ASN A 1 94 ? 10.278 11.996 -17.480 1.00 85.19 94 ASN A O 1
ATOM 667 N N . LEU A 1 95 ? 11.950 13.370 -18.091 1.00 79.44 95 LEU A N 1
ATOM 668 C CA . LEU A 1 95 ? 12.356 13.698 -16.721 1.00 79.44 95 LEU A CA 1
ATOM 669 C C . LEU A 1 95 ? 11.191 14.234 -15.876 1.00 79.44 95 LEU A C 1
ATOM 671 O O . LEU A 1 95 ? 11.044 13.838 -14.727 1.00 79.44 95 LEU A O 1
ATOM 675 N N . GLY A 1 96 ? 10.342 15.096 -16.445 1.00 78.69 96 GLY A N 1
ATOM 676 C CA . GLY A 1 96 ? 9.199 15.670 -15.730 1.00 78.69 96 GLY A CA 1
ATOM 677 C C . GLY A 1 96 ? 8.185 14.611 -15.287 1.00 78.69 96 GLY A C 1
ATOM 678 O O . GLY A 1 96 ? 7.795 14.581 -14.123 1.00 78.69 96 GLY A O 1
ATOM 679 N N . MET A 1 97 ? 7.809 13.696 -16.185 1.00 80.56 97 MET A N 1
ATOM 680 C CA . MET A 1 97 ? 6.913 12.578 -15.872 1.00 80.56 97 MET A CA 1
ATOM 681 C C . MET A 1 97 ? 7.535 11.642 -14.836 1.00 80.56 97 MET A C 1
ATOM 683 O O . MET A 1 97 ? 6.849 11.217 -13.909 1.00 80.56 97 MET A O 1
ATOM 687 N N . TRP A 1 98 ? 8.837 11.363 -14.954 1.00 77.75 98 TRP A N 1
ATOM 688 C CA . TRP A 1 98 ? 9.546 10.554 -13.969 1.00 77.75 98 TRP A CA 1
ATOM 689 C C . TRP A 1 98 ? 9.566 11.212 -12.589 1.00 77.75 98 TRP A C 1
ATOM 691 O O . TRP A 1 98 ? 9.316 10.522 -11.611 1.00 77.75 98 TRP A O 1
ATOM 701 N N . LEU A 1 99 ? 9.793 12.525 -12.493 1.00 75.31 99 LEU A N 1
ATOM 702 C CA . LEU A 1 99 ? 9.787 13.244 -11.216 1.00 75.31 99 LEU A CA 1
ATOM 703 C C . LEU A 1 99 ? 8.411 13.215 -10.541 1.00 75.31 99 LEU A C 1
ATOM 705 O O . LEU A 1 99 ? 8.330 12.992 -9.337 1.00 75.31 99 LEU A O 1
ATOM 709 N N . ILE A 1 100 ? 7.328 13.382 -11.306 1.00 81.06 100 ILE A N 1
ATOM 710 C CA . ILE A 1 100 ? 5.960 13.299 -10.772 1.00 81.06 100 ILE A CA 1
ATOM 711 C C . ILE A 1 100 ? 5.661 11.876 -10.291 1.00 81.06 100 ILE A C 1
ATOM 713 O O . ILE A 1 100 ? 5.171 11.689 -9.180 1.00 81.06 100 ILE A O 1
ATOM 717 N N . LEU A 1 101 ? 5.992 10.860 -11.090 1.00 80.50 101 LEU A N 1
ATOM 718 C CA . LEU A 1 101 ? 5.781 9.462 -10.710 1.00 80.50 101 LEU A CA 1
ATOM 719 C C . LEU A 1 101 ? 6.662 9.047 -9.529 1.00 80.50 101 LEU A C 1
ATOM 721 O O . LEU A 1 101 ? 6.195 8.338 -8.645 1.00 80.50 101 LEU A O 1
ATOM 725 N N . ALA A 1 102 ? 7.901 9.531 -9.464 1.00 71.94 102 ALA A N 1
ATOM 726 C CA . ALA A 1 102 ? 8.789 9.322 -8.329 1.00 71.94 102 ALA A CA 1
ATOM 727 C C . ALA A 1 102 ? 8.247 9.990 -7.059 1.00 71.94 102 ALA A C 1
ATOM 729 O O . ALA A 1 102 ? 8.348 9.408 -5.986 1.00 71.94 102 ALA A O 1
ATOM 730 N N . LEU A 1 103 ? 7.621 11.167 -7.170 1.00 78.50 103 LEU A N 1
ATOM 731 C CA . LEU A 1 103 ? 6.962 11.824 -6.042 1.00 78.50 103 LEU A CA 1
ATOM 732 C C . LEU A 1 103 ? 5.744 11.026 -5.559 1.00 78.50 103 LEU A C 1
ATOM 734 O O . LEU A 1 103 ? 5.596 10.817 -4.359 1.00 78.50 103 LEU A O 1
ATOM 738 N N . VAL A 1 104 ? 4.902 10.535 -6.471 1.00 80.19 104 VAL A N 1
ATOM 739 C CA . VAL A 1 104 ? 3.726 9.717 -6.122 1.00 80.19 104 VAL A CA 1
ATOM 740 C C . VAL A 1 104 ? 4.138 8.371 -5.517 1.00 80.19 104 VAL A C 1
ATOM 742 O O . VAL A 1 104 ? 3.525 7.928 -4.552 1.00 80.19 104 VAL A O 1
ATOM 745 N N . ALA A 1 105 ? 5.196 7.747 -6.041 1.00 78.81 105 ALA A N 1
ATOM 746 C CA . ALA A 1 105 ? 5.761 6.500 -5.520 1.00 78.81 105 ALA A CA 1
ATOM 747 C C . ALA A 1 105 ? 6.653 6.682 -4.291 1.00 78.81 105 ALA A C 1
ATOM 749 O O . ALA A 1 105 ? 7.091 5.691 -3.707 1.00 78.81 105 ALA A O 1
ATOM 750 N N . SER A 1 106 ? 6.971 7.921 -3.918 1.00 76.19 106 SER A N 1
ATOM 751 C CA . SER A 1 106 ? 7.733 8.170 -2.704 1.00 76.19 106 SER A CA 1
ATOM 752 C C . SER A 1 106 ? 6.916 7.746 -1.493 1.00 76.19 106 SER A C 1
ATOM 754 O O . SER A 1 106 ? 5.684 7.791 -1.506 1.00 76.19 106 SER A O 1
ATOM 756 N N . SER A 1 107 ? 7.607 7.412 -0.411 1.00 74.75 107 SER A N 1
ATOM 757 C CA . SER A 1 107 ? 6.982 7.146 0.878 1.00 74.75 107 SER A CA 1
ATOM 758 C C . SER A 1 107 ? 5.998 8.247 1.295 1.00 74.75 107 SER A C 1
ATOM 760 O O . SER A 1 107 ? 4.901 7.958 1.760 1.00 74.75 107 SER A O 1
ATOM 762 N N . PHE A 1 108 ? 6.344 9.511 1.029 1.00 79.00 108 PHE A N 1
ATOM 763 C CA . PHE A 1 108 ? 5.465 10.659 1.243 1.00 79.00 108 PHE A CA 1
ATOM 764 C C . PHE A 1 108 ? 4.189 10.598 0.393 1.00 79.00 108 PHE A C 1
ATOM 766 O O . PHE A 1 108 ? 3.085 10.691 0.930 1.00 79.00 108 PHE A O 1
ATOM 773 N N . GLY A 1 109 ? 4.329 10.409 -0.922 1.00 79.12 109 GLY A N 1
ATOM 774 C CA . GLY A 1 109 ? 3.198 10.335 -1.847 1.00 79.12 109 GLY A CA 1
ATOM 775 C C . GLY A 1 109 ? 2.258 9.175 -1.519 1.00 79.12 109 GLY A C 1
ATOM 776 O O . GLY A 1 109 ? 1.047 9.371 -1.419 1.00 79.12 109 GLY A O 1
ATOM 777 N N . ILE A 1 110 ? 2.817 7.991 -1.261 1.00 83.00 110 ILE A N 1
ATOM 778 C CA . ILE A 1 110 ? 2.053 6.795 -0.898 1.00 83.00 110 ILE A CA 1
ATOM 779 C C . ILE A 1 110 ? 1.314 7.004 0.425 1.00 83.00 110 ILE A C 1
ATOM 781 O O . ILE A 1 110 ? 0.115 6.741 0.479 1.00 83.00 110 ILE A O 1
ATOM 785 N N . CYS A 1 111 ? 1.974 7.509 1.474 1.00 83.50 111 CYS A N 1
ATOM 786 C CA . CYS A 1 111 ? 1.321 7.768 2.761 1.00 83.50 111 CYS A CA 1
ATOM 787 C C . CYS A 1 111 ? 0.119 8.708 2.609 1.00 83.50 111 CYS A C 1
ATOM 789 O O . CYS A 1 111 ? -0.949 8.421 3.149 1.00 83.50 111 CYS A O 1
ATOM 791 N N . VAL A 1 112 ? 0.256 9.793 1.842 1.00 84.69 112 VAL A N 1
ATOM 792 C CA . VAL A 1 112 ? -0.827 10.763 1.615 1.00 84.69 112 VAL A CA 1
ATOM 793 C C . VAL A 1 112 ? -1.963 10.161 0.782 1.00 84.69 112 VAL A C 1
ATOM 795 O O . VAL A 1 112 ? -3.136 10.312 1.132 1.00 84.69 112 VAL A O 1
ATOM 798 N N . VAL A 1 113 ? -1.649 9.445 -0.300 1.00 86.19 113 VAL A N 1
ATOM 799 C CA . VAL A 1 113 ? -2.665 8.849 -1.184 1.00 86.19 113 VAL A CA 1
ATOM 800 C C . VAL A 1 113 ? -3.419 7.723 -0.480 1.00 86.19 113 VAL A C 1
ATOM 802 O O . VAL A 1 113 ? -4.646 7.700 -0.503 1.00 86.19 113 VAL A O 1
ATOM 805 N N . VAL A 1 114 ? -2.710 6.821 0.200 1.00 86.88 114 VAL A N 1
ATOM 806 C CA . VAL A 1 114 ? -3.334 5.719 0.942 1.00 86.88 114 VAL A CA 1
ATOM 807 C C . VAL A 1 114 ? -4.184 6.265 2.084 1.00 86.88 114 VAL A C 1
ATOM 809 O O . VAL A 1 114 ? -5.342 5.876 2.213 1.00 86.88 114 VAL A O 1
ATOM 812 N N . THR A 1 115 ? -3.660 7.210 2.871 1.00 86.69 115 THR A N 1
ATOM 813 C CA . THR A 1 115 ? -4.414 7.786 3.994 1.00 86.69 115 THR A CA 1
ATOM 814 C C . THR A 1 115 ? -5.646 8.534 3.510 1.00 86.69 115 THR A C 1
ATOM 816 O O . THR A 1 115 ? -6.714 8.364 4.091 1.00 86.69 115 THR A O 1
ATOM 819 N N . SER A 1 116 ? -5.547 9.318 2.434 1.00 85.94 116 SER A N 1
ATOM 820 C CA . SER A 1 116 ? -6.706 10.037 1.894 1.00 85.94 116 SER A CA 1
ATOM 821 C C . SER A 1 116 ? -7.770 9.088 1.335 1.00 85.94 116 SER A C 1
ATOM 823 O O . SER A 1 116 ? -8.944 9.233 1.672 1.00 85.94 116 SER A O 1
ATOM 825 N N . ALA A 1 117 ? -7.377 8.071 0.564 1.00 86.25 117 ALA A N 1
ATOM 826 C CA . ALA A 1 117 ? -8.306 7.090 0.009 1.00 86.25 117 ALA A CA 1
ATOM 827 C C . ALA A 1 117 ? -8.997 6.259 1.102 1.00 86.25 117 ALA A C 1
ATOM 829 O O . ALA A 1 117 ? -10.219 6.116 1.096 1.00 86.25 117 ALA A O 1
ATOM 830 N N . VAL A 1 118 ? -8.233 5.746 2.072 1.00 86.56 118 VAL A N 1
ATOM 831 C CA . VAL A 1 118 ? -8.779 4.952 3.180 1.00 86.56 118 VAL A CA 1
ATOM 832 C C . VAL A 1 118 ? -9.657 5.812 4.086 1.00 86.56 118 VAL A C 1
ATOM 834 O O . VAL A 1 118 ? -10.740 5.366 4.451 1.00 86.56 118 VAL A O 1
ATOM 837 N N . SER A 1 119 ? -9.256 7.050 4.400 1.00 84.38 119 SER A N 1
ATOM 838 C CA . SER A 1 119 ? -10.065 7.959 5.227 1.00 84.38 119 SER A CA 1
ATOM 839 C C . SER A 1 119 ? -11.378 8.313 4.542 1.00 84.38 119 SER A C 1
ATOM 841 O O . SER A 1 119 ? -12.427 8.197 5.163 1.00 84.38 119 SER A O 1
ATOM 843 N N . SER A 1 120 ? -11.348 8.633 3.244 1.00 86.31 120 SER A N 1
ATOM 844 C CA . SER A 1 120 ? -12.565 8.939 2.487 1.00 86.31 120 SER A CA 1
ATOM 845 C C . SER A 1 120 ? -13.550 7.765 2.480 1.00 86.31 120 SER A C 1
ATOM 847 O O . SER A 1 120 ? -14.750 7.972 2.635 1.00 86.31 120 SER A O 1
ATOM 849 N N . LEU A 1 121 ? -13.063 6.525 2.379 1.00 83.88 121 LEU A N 1
ATOM 850 C CA . LEU A 1 121 ? -13.907 5.324 2.414 1.00 83.88 121 LEU A CA 1
ATOM 851 C C . LEU A 1 121 ? -14.362 4.935 3.832 1.00 83.88 121 LEU A C 1
ATOM 853 O O . LEU A 1 121 ? -15.444 4.373 4.027 1.00 83.88 121 LEU A O 1
ATOM 857 N N . ALA A 1 122 ? -13.532 5.193 4.840 1.00 83.75 122 ALA A N 1
ATOM 858 C CA . ALA A 1 122 ? -13.822 4.851 6.227 1.00 83.75 122 ALA A CA 1
ATOM 859 C C . ALA A 1 122 ? -14.760 5.871 6.889 1.00 83.75 122 ALA A C 1
ATOM 861 O O . ALA A 1 122 ? -15.715 5.481 7.559 1.00 83.75 122 ALA A O 1
ATOM 862 N N . LEU A 1 123 ? -14.500 7.158 6.672 1.00 82.19 123 LEU A N 1
ATOM 863 C CA . LEU A 1 123 ? -15.111 8.282 7.382 1.00 82.19 123 LEU A CA 1
ATOM 864 C C . LEU A 1 123 ? -16.035 9.122 6.488 1.00 82.19 123 LEU A C 1
ATOM 866 O O . LEU A 1 123 ? -16.768 9.958 6.998 1.00 82.19 123 LEU A O 1
ATOM 870 N N . GLY A 1 124 ? -16.024 8.913 5.166 1.00 83.38 124 GLY A N 1
ATOM 871 C CA . GLY A 1 124 ? -16.770 9.744 4.211 1.00 83.38 124 GLY A CA 1
ATOM 872 C C . GLY A 1 124 ? -16.087 11.078 3.887 1.00 83.38 124 GLY A C 1
ATOM 873 O O . GLY A 1 124 ? -16.537 11.804 3.005 1.00 83.38 124 GLY A O 1
ATOM 874 N N . GLU A 1 125 ? -14.975 11.383 4.554 1.00 84.56 125 GLU A N 1
ATOM 875 C CA . GLU A 1 125 ? -14.195 12.608 4.404 1.00 84.56 125 GLU A CA 1
ATOM 876 C C . GLU A 1 125 ? -12.698 12.335 4.610 1.00 84.56 125 GLU A C 1
ATOM 878 O O . GLU A 1 125 ? -12.296 11.232 4.981 1.00 84.56 125 GLU A O 1
ATOM 883 N N . VAL A 1 126 ? -11.855 13.336 4.352 1.00 85.56 126 VAL A N 1
ATOM 884 C CA . VAL A 1 126 ? -10.406 13.251 4.580 1.00 85.56 126 VAL A CA 1
ATOM 885 C C . VAL A 1 126 ? -10.022 14.250 5.673 1.00 85.56 126 VAL A C 1
ATOM 887 O O . VAL A 1 126 ? -9.769 15.417 5.365 1.00 85.56 126 VAL A O 1
ATOM 890 N N . PRO A 1 127 ? -9.983 13.827 6.951 1.00 83.25 127 PRO A N 1
ATOM 891 C CA . PRO A 1 127 ? -9.645 14.712 8.056 1.00 83.25 127 PRO A CA 1
ATOM 892 C C . PRO A 1 127 ? -8.227 15.258 7.904 1.00 83.25 127 PRO A C 1
ATOM 894 O O . PRO A 1 127 ? -7.275 14.498 7.696 1.00 83.25 127 PRO A O 1
ATOM 897 N N . GLY A 1 128 ? -8.066 16.571 8.082 1.00 80.94 128 GLY A N 1
ATOM 898 C CA . GLY A 1 128 ? -6.753 17.221 8.037 1.00 80.94 128 GLY A CA 1
ATOM 899 C C . GLY A 1 128 ? -5.755 16.608 9.025 1.00 80.94 128 GLY A C 1
ATOM 900 O O . GLY A 1 128 ? -4.601 16.399 8.668 1.00 80.94 128 GLY A O 1
ATOM 901 N N . GLY A 1 129 ? -6.210 16.217 10.221 1.00 81.94 129 GLY A N 1
ATOM 902 C CA . GLY A 1 129 ? -5.375 15.557 11.233 1.00 81.94 129 GLY A CA 1
ATOM 903 C C . GLY A 1 129 ? -4.782 14.217 10.775 1.00 81.94 129 GLY A C 1
ATOM 904 O O . GLY A 1 129 ? -3.609 13.947 11.027 1.00 81.94 129 GLY A O 1
ATOM 905 N N . LEU A 1 130 ? -5.535 13.408 10.016 1.00 81.44 130 LEU A N 1
ATOM 906 C CA . LEU A 1 130 ? -5.020 12.154 9.444 1.00 81.44 130 LEU A CA 1
ATOM 907 C C . LEU A 1 130 ? -4.006 12.415 8.325 1.00 81.44 130 LEU A C 1
ATOM 909 O O . LEU A 1 130 ? -3.018 11.691 8.211 1.00 81.44 130 LEU A O 1
ATOM 913 N N . LEU A 1 131 ? -4.192 13.477 7.536 1.00 83.25 131 LEU A N 1
ATOM 914 C CA . LEU A 1 131 ? -3.187 13.907 6.559 1.00 83.25 131 LEU A CA 1
ATOM 915 C C . LEU A 1 131 ? -1.906 14.400 7.239 1.00 83.25 131 LEU A C 1
ATOM 917 O O . LEU A 1 131 ? -0.816 14.046 6.798 1.00 83.25 131 LEU A O 1
ATOM 921 N N . ILE A 1 132 ? -2.016 15.161 8.331 1.00 82.31 132 ILE A N 1
ATOM 922 C CA . ILE A 1 132 ? -0.857 15.582 9.129 1.00 82.31 132 ILE A CA 1
ATOM 923 C C . ILE A 1 132 ? -0.131 14.349 9.674 1.00 82.31 132 ILE A C 1
ATOM 925 O O . ILE A 1 132 ? 1.085 14.237 9.512 1.00 82.31 132 ILE A O 1
ATOM 929 N N . ALA A 1 133 ? -0.863 13.383 10.235 1.00 82.44 133 ALA A N 1
ATOM 930 C CA . ALA A 1 133 ? -0.287 12.123 10.692 1.00 82.44 133 ALA A CA 1
ATOM 931 C C . ALA A 1 133 ? 0.449 11.383 9.560 1.00 82.44 133 ALA A C 1
ATOM 933 O O . ALA A 1 133 ? 1.585 10.946 9.756 1.00 82.44 133 ALA A O 1
ATOM 934 N N . ALA A 1 134 ? -0.136 11.309 8.360 1.00 82.94 134 ALA A N 1
ATOM 935 C CA . ALA A 1 134 ? 0.491 10.698 7.185 1.00 82.94 134 ALA A CA 1
ATOM 936 C C . ALA A 1 134 ? 1.791 11.405 6.773 1.00 82.94 134 ALA A C 1
ATOM 938 O O . ALA A 1 134 ? 2.786 10.749 6.470 1.00 82.94 134 ALA A O 1
ATOM 939 N N . ILE A 1 135 ? 1.797 12.738 6.793 1.00 82.12 135 ILE A N 1
ATOM 940 C CA . ILE A 1 135 ? 2.959 13.557 6.428 1.00 82.12 135 ILE A CA 1
ATOM 941 C C . ILE A 1 135 ? 4.103 13.359 7.425 1.00 82.12 135 ILE A C 1
ATOM 943 O O . ILE A 1 135 ? 5.240 13.139 7.016 1.00 82.12 135 ILE A O 1
ATOM 947 N N . VAL A 1 136 ? 3.818 13.396 8.729 1.00 82.50 136 VAL A N 1
ATOM 948 C CA . VAL A 1 136 ? 4.843 13.198 9.771 1.00 82.50 136 VAL A CA 1
ATOM 949 C C . VAL A 1 136 ? 5.427 11.782 9.691 1.00 82.50 136 VAL A C 1
ATOM 951 O O . VAL A 1 136 ? 6.631 11.582 9.850 1.00 82.50 136 VAL A O 1
ATOM 954 N N . THR A 1 137 ? 4.589 10.804 9.357 1.00 80.00 137 THR A N 1
ATOM 955 C CA . THR A 1 137 ? 4.969 9.395 9.174 1.00 80.00 137 THR A CA 1
ATOM 956 C C . THR A 1 137 ? 5.895 9.166 7.984 1.00 80.00 137 THR A C 1
ATOM 958 O O . THR A 1 137 ? 6.733 8.266 8.012 1.00 80.00 137 THR A O 1
ATOM 961 N N . ALA A 1 138 ? 5.803 10.004 6.952 1.00 76.88 138 ALA A N 1
ATOM 962 C CA . ALA A 1 138 ? 6.670 9.905 5.787 1.00 76.88 138 ALA A CA 1
ATOM 963 C C . ALA A 1 138 ? 8.151 10.197 6.098 1.00 76.88 138 ALA A C 1
ATOM 965 O O . ALA A 1 138 ? 9.013 9.827 5.304 1.00 76.88 138 ALA A O 1
ATOM 966 N N . ILE A 1 139 ? 8.467 10.841 7.231 1.00 72.75 139 ILE A N 1
ATOM 967 C CA . ILE A 1 139 ? 9.839 11.223 7.602 1.00 72.75 139 ILE A CA 1
ATOM 968 C C . ILE A 1 139 ? 10.697 9.992 7.961 1.00 72.75 139 ILE A C 1
ATOM 970 O O . ILE A 1 139 ? 11.728 9.805 7.309 1.00 72.75 139 ILE A O 1
ATOM 974 N N . PRO A 1 140 ? 10.305 9.114 8.913 1.00 65.44 140 PRO A N 1
ATOM 975 C CA . PRO A 1 140 ? 10.982 7.827 9.121 1.00 65.44 140 PRO A CA 1
ATOM 976 C C . PRO A 1 140 ? 11.114 7.008 7.832 1.00 65.44 140 PRO A C 1
ATOM 978 O O . PRO A 1 140 ? 12.175 6.467 7.532 1.00 65.44 140 PRO A O 1
ATOM 981 N N . LEU A 1 141 ? 10.053 7.011 7.025 1.00 63.12 141 LEU A N 1
ATOM 982 C CA . LEU A 1 141 ? 9.949 6.254 5.781 1.00 63.12 141 LEU A CA 1
ATOM 983 C C . LEU A 1 141 ? 10.846 6.814 4.651 1.00 63.12 141 LEU A C 1
ATOM 985 O O . LEU A 1 141 ? 11.172 6.114 3.697 1.00 63.12 141 LEU A O 1
ATOM 989 N N . ALA A 1 142 ? 11.282 8.075 4.741 1.00 60.31 142 ALA A N 1
ATOM 990 C CA . ALA A 1 142 ? 12.318 8.638 3.872 1.00 60.31 142 ALA A CA 1
ATOM 991 C C . ALA A 1 142 ? 13.730 8.180 4.288 1.00 60.31 142 ALA A C 1
ATOM 993 O O . ALA A 1 142 ? 14.609 8.034 3.436 1.00 60.31 142 ALA A O 1
ATOM 994 N N . GLY A 1 143 ? 13.937 7.893 5.580 1.00 58.00 143 GLY A N 1
ATOM 995 C CA . GLY A 1 143 ? 15.165 7.281 6.098 1.00 58.00 143 GLY A CA 1
ATOM 996 C C . GLY A 1 143 ? 15.444 5.900 5.495 1.00 58.00 143 GLY A C 1
ATOM 997 O O . GLY A 1 143 ? 16.602 5.540 5.280 1.00 58.00 143 GLY A O 1
ATOM 998 N N . GLU A 1 144 ? 14.395 5.161 5.127 1.00 57.28 144 GLU A N 1
ATOM 999 C CA . GLU A 1 144 ? 14.490 3.885 4.405 1.00 57.28 144 GLU A CA 1
ATOM 1000 C C . GLU A 1 144 ? 15.146 4.040 3.032 1.00 57.28 144 GLU A C 1
ATOM 1002 O O . GLU A 1 144 ? 16.063 3.288 2.700 1.00 57.28 144 GLU A O 1
ATOM 1007 N N . MET A 1 145 ? 14.741 5.049 2.249 1.00 55.81 145 MET A N 1
ATOM 1008 C CA . MET A 1 145 ? 15.288 5.276 0.906 1.00 55.81 145 MET A CA 1
ATOM 1009 C C . MET A 1 145 ? 16.775 5.649 0.926 1.00 55.81 145 MET A C 1
ATOM 1011 O O . MET A 1 145 ? 17.503 5.300 -0.005 1.00 55.81 145 MET A O 1
ATOM 1015 N N . ALA A 1 146 ? 17.241 6.322 1.983 1.00 55.84 146 ALA A N 1
ATOM 1016 C CA . ALA A 1 146 ? 18.664 6.591 2.182 1.00 55.84 146 ALA A CA 1
ATOM 1017 C C . ALA A 1 146 ? 19.448 5.297 2.468 1.00 55.84 146 ALA A C 1
ATOM 1019 O O . ALA A 1 146 ? 20.550 5.117 1.952 1.00 55.84 146 ALA A O 1
ATOM 1020 N N . GLY A 1 147 ? 18.860 4.361 3.220 1.00 52.09 147 GLY A N 1
ATOM 1021 C CA . GLY A 1 147 ? 19.451 3.046 3.473 1.00 52.09 147 GLY A CA 1
ATOM 1022 C C . GLY A 1 147 ? 19.549 2.166 2.218 1.00 52.09 147 GLY A C 1
ATOM 1023 O O . GLY A 1 147 ? 20.586 1.534 2.017 1.00 52.09 147 GLY A O 1
ATOM 1024 N N . VAL A 1 148 ? 18.534 2.193 1.332 1.00 55.50 148 VAL A N 1
ATOM 1025 C CA . VAL A 1 148 ? 18.542 1.446 0.048 1.00 55.50 148 VAL A CA 1
ATOM 1026 C C . VAL A 1 148 ? 19.755 1.838 -0.800 1.00 55.50 148 VAL A C 1
ATOM 1028 O O . VAL A 1 148 ? 20.383 0.988 -1.426 1.00 55.50 148 VAL A O 1
ATOM 1031 N N . GLN A 1 149 ? 20.085 3.133 -0.834 1.00 56.16 149 GLN A N 1
ATOM 1032 C CA . GLN A 1 149 ? 21.181 3.659 -1.654 1.00 56.16 149 GLN A CA 1
ATOM 1033 C C . GLN A 1 149 ? 22.566 3.326 -1.090 1.00 56.16 149 GLN A C 1
ATOM 1035 O O . GLN A 1 149 ? 23.535 3.300 -1.845 1.00 56.16 149 GLN A O 1
ATOM 1040 N N . LEU A 1 150 ? 22.668 3.075 0.217 1.00 56.44 150 LEU A N 1
ATOM 1041 C CA . LEU A 1 150 ? 23.942 2.855 0.897 1.00 56.44 150 LEU A CA 1
ATOM 1042 C C . LEU A 1 150 ? 24.320 1.369 1.017 1.00 56.44 150 LEU A C 1
ATOM 1044 O O . LEU A 1 150 ? 25.510 1.071 1.087 1.00 56.44 150 LEU A O 1
ATOM 1048 N N . ALA A 1 151 ? 23.354 0.438 1.036 1.00 57.03 151 ALA A N 1
ATOM 1049 C CA . ALA A 1 151 ? 23.636 -0.998 1.184 1.00 57.03 151 ALA A CA 1
ATOM 1050 C C . ALA A 1 151 ? 22.498 -1.916 0.664 1.00 57.03 151 ALA A C 1
ATOM 1052 O O . ALA A 1 151 ? 21.833 -2.575 1.473 1.00 57.03 151 ALA A O 1
ATOM 1053 N N . PRO A 1 152 ? 22.286 -2.009 -0.665 1.00 55.41 152 PRO A N 1
ATOM 1054 C CA . PRO A 1 152 ? 21.138 -2.704 -1.264 1.00 55.41 152 PRO A CA 1
ATOM 1055 C C . PRO A 1 152 ? 21.074 -4.219 -0.987 1.00 55.41 152 PRO A C 1
ATOM 1057 O O . PRO A 1 152 ? 19.979 -4.770 -0.943 1.00 55.41 152 PRO A O 1
ATOM 1060 N N . ASP A 1 153 ? 22.213 -4.875 -0.731 1.00 58.62 153 ASP A N 1
ATOM 1061 C CA . ASP A 1 153 ? 22.301 -6.342 -0.594 1.00 58.62 153 ASP A CA 1
ATOM 1062 C C . ASP A 1 153 ? 22.526 -6.829 0.848 1.00 58.62 153 ASP A C 1
ATOM 1064 O O . ASP A 1 153 ? 22.850 -7.995 1.083 1.00 58.62 153 ASP A O 1
ATOM 1068 N N . SER A 1 154 ? 22.392 -5.956 1.851 1.00 61.03 154 SER A N 1
ATOM 1069 C CA . SER A 1 154 ? 22.628 -6.373 3.236 1.00 61.03 154 SER A CA 1
ATOM 1070 C C . SER A 1 154 ? 21.351 -6.920 3.882 1.00 61.03 154 SER A C 1
ATOM 1072 O O . SER A 1 154 ? 20.327 -6.248 3.943 1.00 61.03 154 SER A O 1
ATOM 1074 N N . HIS A 1 155 ? 21.409 -8.122 4.461 1.00 57.22 155 HIS A N 1
ATOM 1075 C CA . HIS A 1 155 ? 20.326 -8.634 5.320 1.00 57.22 155 HIS A CA 1
ATOM 1076 C C . HIS A 1 155 ? 20.015 -7.682 6.489 1.00 57.22 155 HIS A C 1
ATOM 1078 O O . HIS A 1 155 ? 18.887 -7.624 6.968 1.00 57.22 155 HIS A O 1
ATOM 1084 N N . ILE A 1 156 ? 21.009 -6.891 6.904 1.00 60.47 156 ILE A N 1
ATOM 1085 C CA . ILE A 1 156 ? 20.876 -5.805 7.878 1.00 60.47 156 ILE A CA 1
ATOM 1086 C C . ILE A 1 156 ? 19.880 -4.753 7.372 1.00 60.47 156 ILE A C 1
ATOM 1088 O O . ILE A 1 156 ? 19.030 -4.312 8.135 1.00 60.47 156 ILE A O 1
ATOM 1092 N N . PHE A 1 157 ? 19.919 -4.405 6.086 1.00 62.09 157 PHE A N 1
ATOM 1093 C CA . PHE A 1 157 ? 19.004 -3.442 5.482 1.00 62.09 157 PHE A CA 1
ATOM 1094 C C . PHE A 1 157 ? 17.537 -3.905 5.525 1.00 62.09 157 PHE A C 1
ATOM 1096 O O . PHE A 1 157 ? 16.661 -3.100 5.832 1.00 62.09 157 PHE A O 1
ATOM 1103 N N . ALA A 1 158 ? 17.264 -5.202 5.340 1.00 57.75 158 ALA A N 1
ATOM 1104 C CA . ALA A 1 158 ? 15.912 -5.753 5.486 1.00 57.75 15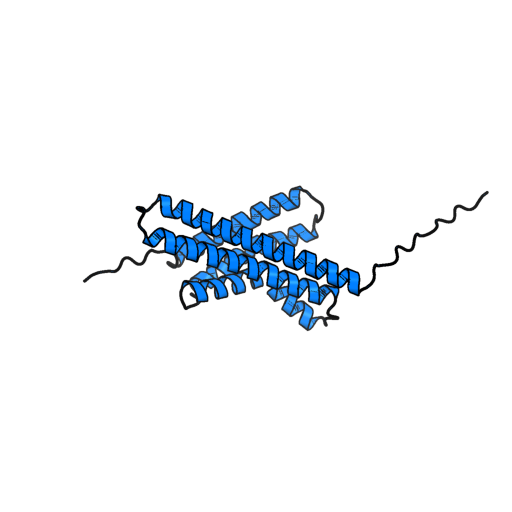8 ALA A CA 1
ATOM 1105 C C . ALA A 1 158 ? 15.367 -5.633 6.927 1.00 57.75 158 ALA A C 1
ATOM 1107 O O . ALA A 1 158 ? 14.194 -5.315 7.120 1.00 57.75 158 ALA A O 1
ATOM 1108 N N . PHE A 1 159 ? 16.211 -5.830 7.947 1.00 60.38 159 PHE A N 1
ATOM 1109 C CA . PHE A 1 159 ? 15.818 -5.606 9.346 1.00 60.38 159 PHE A CA 1
ATOM 1110 C C . PHE A 1 159 ? 15.623 -4.121 9.669 1.00 60.38 159 PHE A C 1
ATOM 1112 O O . PHE A 1 159 ? 14.695 -3.768 10.396 1.00 60.38 159 PHE A O 1
ATOM 1119 N N . THR A 1 160 ? 16.458 -3.244 9.111 1.00 63.22 160 THR A N 1
ATOM 1120 C CA . THR A 1 160 ? 16.317 -1.791 9.279 1.00 63.22 160 THR A CA 1
ATOM 1121 C C . THR A 1 160 ? 15.035 -1.270 8.627 1.00 63.22 160 THR A C 1
ATOM 1123 O O . THR A 1 160 ? 14.380 -0.411 9.208 1.00 63.22 160 THR A O 1
ATOM 1126 N N . LEU A 1 161 ? 14.639 -1.824 7.474 1.00 63.81 161 LEU A N 1
ATOM 1127 C CA . LEU A 1 161 ? 13.354 -1.541 6.822 1.00 63.81 161 LEU A CA 1
ATOM 1128 C C . LEU A 1 161 ? 12.169 -1.893 7.726 1.00 63.81 161 LEU A C 1
ATOM 1130 O O . LEU A 1 161 ? 11.331 -1.041 7.979 1.00 63.81 161 LEU A O 1
ATOM 1134 N N . LEU A 1 162 ? 12.147 -3.102 8.300 1.00 64.75 162 LEU A N 1
ATOM 1135 C CA . LEU A 1 162 ? 11.105 -3.492 9.262 1.00 64.75 162 LEU A CA 1
ATOM 1136 C C . LEU A 1 162 ? 11.053 -2.543 10.472 1.00 64.75 162 LEU A C 1
ATOM 1138 O O . LEU A 1 162 ? 9.974 -2.215 10.970 1.00 64.75 162 LEU A O 1
ATOM 1142 N N . GLY A 1 163 ? 12.220 -2.091 10.943 1.00 67.75 163 GLY A N 1
ATOM 1143 C CA . GLY A 1 163 ? 12.335 -1.103 12.012 1.00 67.75 163 GLY A CA 1
ATOM 1144 C C . GLY A 1 163 ? 11.705 0.239 11.640 1.00 67.75 163 GLY A C 1
ATOM 1145 O O . GLY A 1 163 ? 10.904 0.771 12.411 1.00 67.75 163 GLY A O 1
ATOM 1146 N N . TRP A 1 164 ? 12.013 0.770 10.459 1.00 68.62 164 TRP A N 1
ATOM 1147 C CA . TRP A 1 164 ? 11.446 2.035 9.998 1.00 68.62 164 TRP A CA 1
ATOM 1148 C C . TRP A 1 164 ? 9.955 1.958 9.679 1.00 68.62 164 TRP A C 1
ATOM 1150 O O . TRP A 1 164 ? 9.226 2.839 10.138 1.00 68.62 164 TRP A O 1
ATOM 1160 N N . ASP A 1 165 ? 9.481 0.877 9.058 1.00 68.75 165 ASP A N 1
ATOM 1161 C CA . ASP A 1 165 ? 8.055 0.621 8.836 1.00 68.75 165 ASP A CA 1
ATOM 1162 C C . ASP A 1 165 ? 7.292 0.620 10.175 1.00 68.75 165 ASP A C 1
ATOM 1164 O O . ASP A 1 165 ? 6.236 1.246 10.320 1.00 68.75 165 ASP A O 1
ATOM 1168 N N . SER A 1 166 ? 7.852 -0.040 11.198 1.00 67.94 166 SER A N 1
ATOM 1169 C CA . SER A 1 166 ? 7.240 -0.099 12.531 1.00 67.94 166 SER A CA 1
ATOM 1170 C C . SER A 1 166 ? 7.227 1.259 13.242 1.00 67.94 166 SER A C 1
ATOM 1172 O O . SER A 1 166 ? 6.213 1.634 13.841 1.00 67.94 166 SER A O 1
ATOM 1174 N N . LEU A 1 167 ? 8.311 2.037 13.139 1.00 76.19 167 LEU A N 1
ATOM 1175 C CA . LEU A 1 167 ? 8.376 3.377 13.718 1.00 76.19 167 LEU A CA 1
ATOM 1176 C C . LEU A 1 167 ? 7.401 4.324 13.022 1.00 76.19 167 LEU A C 1
ATOM 1178 O O . LEU A 1 167 ? 6.714 5.093 13.690 1.00 76.19 167 LEU A O 1
ATOM 1182 N N . ALA A 1 168 ? 7.325 4.255 11.696 1.00 74.38 168 ALA A N 1
ATOM 1183 C CA . ALA A 1 168 ? 6.386 5.021 10.899 1.00 74.38 168 ALA A CA 1
ATOM 1184 C C . ALA A 1 168 ? 4.942 4.724 11.332 1.00 74.38 168 ALA A C 1
ATOM 1186 O O . ALA A 1 168 ? 4.201 5.646 11.674 1.00 74.38 168 ALA A O 1
ATOM 1187 N N . GLY A 1 169 ? 4.567 3.445 11.437 1.00 70.19 169 GLY A N 1
ATOM 1188 C CA . GLY A 1 169 ? 3.249 3.044 11.936 1.00 70.19 169 GLY A CA 1
ATOM 1189 C C . GLY A 1 169 ? 2.942 3.584 13.340 1.00 70.19 169 GLY A C 1
ATOM 1190 O O . GLY A 1 169 ? 1.844 4.087 13.587 1.00 70.19 169 GLY A O 1
ATOM 1191 N N . TYR A 1 170 ? 3.920 3.552 14.250 1.00 76.88 170 TYR A N 1
ATOM 1192 C CA . TYR A 1 170 ? 3.774 4.117 15.593 1.00 76.88 170 TYR A CA 1
ATOM 1193 C C . TYR A 1 170 ? 3.579 5.641 15.578 1.00 76.88 170 TYR A C 1
ATOM 1195 O O . TYR A 1 170 ? 2.673 6.155 16.240 1.00 76.88 170 TYR A O 1
ATOM 1203 N N . VAL A 1 171 ? 4.402 6.372 14.819 1.00 79.94 171 VAL A N 1
ATOM 1204 C CA . VAL A 1 171 ? 4.312 7.836 14.694 1.00 79.94 171 VAL A CA 1
ATOM 1205 C C . VAL A 1 171 ? 2.962 8.246 14.115 1.00 79.94 171 VAL A C 1
ATOM 1207 O O . VAL A 1 171 ? 2.324 9.149 14.660 1.00 79.94 171 VAL A O 1
ATOM 1210 N N . PHE A 1 172 ? 2.490 7.540 13.085 1.00 80.00 172 PHE A N 1
ATOM 1211 C CA . PHE A 1 172 ? 1.165 7.751 12.510 1.00 80.00 172 PHE A CA 1
ATOM 1212 C C . PHE A 1 172 ? 0.074 7.627 13.571 1.00 80.00 172 PHE A C 1
ATOM 1214 O O . PHE A 1 172 ? -0.707 8.555 13.776 1.00 80.00 172 PHE A O 1
ATOM 1221 N N . ALA A 1 173 ? 0.048 6.495 14.280 1.00 75.81 173 ALA A N 1
ATOM 1222 C CA . ALA 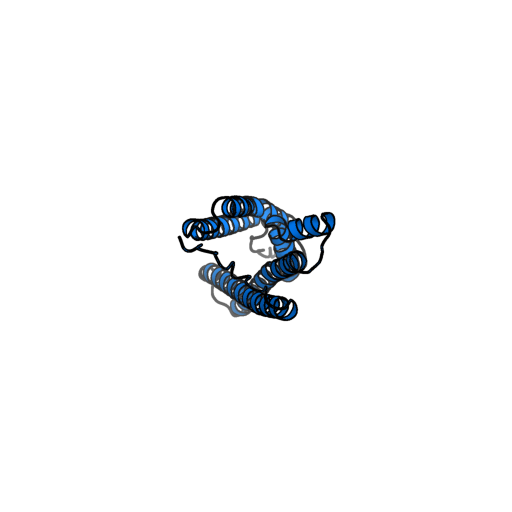A 1 173 ? -0.976 6.202 15.275 1.00 75.81 173 ALA A CA 1
ATOM 122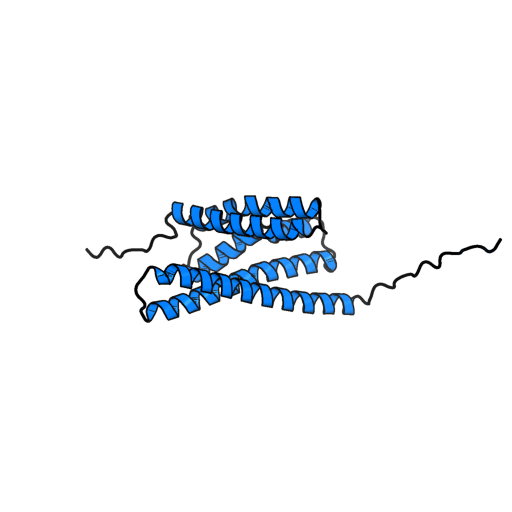3 C C . ALA A 1 173 ? -0.977 7.226 16.420 1.00 75.81 173 ALA A C 1
ATOM 1225 O O . ALA A 1 173 ? -2.037 7.685 16.845 1.00 75.81 173 ALA A O 1
ATOM 1226 N N . ARG A 1 174 ? 0.206 7.632 16.898 1.00 76.88 174 ARG A N 1
ATOM 1227 C CA . ARG A 1 174 ? 0.326 8.650 17.953 1.00 76.88 174 ARG A CA 1
ATOM 1228 C C . ARG A 1 174 ? -0.131 10.023 17.483 1.00 76.88 174 ARG A C 1
ATOM 1230 O O . ARG A 1 174 ? -0.810 10.708 18.241 1.00 76.88 174 ARG A O 1
ATOM 1237 N N . MET A 1 175 ? 0.205 10.417 16.258 1.00 80.69 175 MET A N 1
ATOM 1238 C CA . MET A 1 175 ? -0.208 11.716 15.733 1.00 80.69 175 MET A CA 1
ATOM 1239 C C . MET A 1 175 ? -1.717 11.759 15.477 1.00 80.69 175 MET A C 1
ATOM 1241 O O . MET A 1 175 ? -2.383 12.689 15.920 1.00 80.69 175 MET A O 1
ATOM 1245 N N . ALA A 1 176 ? -2.282 10.708 14.877 1.00 77.81 176 ALA A N 1
ATOM 1246 C CA . ALA A 1 176 ? -3.727 10.576 14.700 1.00 77.81 176 ALA A CA 1
ATOM 1247 C C . ALA A 1 176 ? -4.480 10.621 16.046 1.00 77.81 176 ALA A C 1
ATOM 1249 O O . ALA A 1 176 ? -5.526 11.263 16.164 1.00 77.81 176 ALA A O 1
ATOM 1250 N N . HIS A 1 177 ? -3.929 9.992 17.088 1.00 77.50 177 HIS A N 1
ATOM 1251 C CA . HIS A 1 177 ? -4.496 10.054 18.435 1.00 77.50 177 HIS A CA 1
ATOM 1252 C C . HIS A 1 177 ? -4.464 11.472 19.023 1.00 77.50 177 HIS A C 1
ATOM 1254 O O . HIS A 1 177 ? -5.467 11.929 19.569 1.00 77.50 177 HIS A O 1
ATOM 1260 N N . ASN A 1 178 ? -3.337 12.175 18.887 1.00 78.00 178 ASN A N 1
ATOM 1261 C CA . ASN A 1 178 ? -3.163 13.529 19.417 1.00 78.00 178 ASN A CA 1
ATOM 1262 C C . ASN A 1 178 ? -4.066 14.564 18.728 1.00 78.00 178 ASN A C 1
ATOM 1264 O O . ASN A 1 178 ? -4.508 15.506 19.375 1.00 78.00 178 ASN A O 1
ATOM 1268 N N . GLU A 1 179 ? -4.385 14.364 17.449 1.00 75.81 179 GLU A N 1
ATOM 1269 C CA . GLU A 1 179 ? -5.328 15.198 16.687 1.00 75.81 179 GLU A CA 1
ATOM 1270 C C . GLU A 1 179 ? -6.807 14.884 17.006 1.00 75.81 179 GLU A C 1
ATOM 1272 O O . GLU A 1 179 ? -7.714 15.373 16.339 1.00 75.81 179 GLU A O 1
ATOM 1277 N N . GLY A 1 180 ? -7.084 14.020 17.992 1.00 63.09 180 GLY A N 1
ATOM 1278 C CA . GLY A 1 180 ? -8.444 13.636 18.389 1.00 63.09 180 GLY A CA 1
ATOM 1279 C C . GLY A 1 180 ? -9.159 12.704 17.402 1.00 63.09 180 GLY A C 1
ATOM 1280 O O . GLY A 1 180 ? -10.276 12.273 17.670 1.00 63.09 180 GLY A O 1
ATOM 1281 N N . THR A 1 181 ? -8.517 12.326 16.292 1.00 58.94 181 THR A N 1
ATOM 1282 C CA . THR A 1 181 ? -9.133 11.509 15.225 1.00 58.94 181 THR A CA 1
ATOM 1283 C C . THR A 1 181 ? -9.333 10.032 15.586 1.00 58.94 181 THR A C 1
ATOM 1285 O O . THR A 1 181 ? -10.024 9.319 14.865 1.00 58.94 181 THR A O 1
ATOM 1288 N N . LEU A 1 182 ? -8.769 9.571 16.709 1.00 52.91 182 LEU A N 1
ATOM 1289 C CA . LEU A 1 182 ? -8.960 8.217 17.254 1.00 52.91 182 LEU A CA 1
ATOM 1290 C C . LEU A 1 182 ? -9.816 8.186 18.536 1.00 52.91 182 LEU A C 1
ATOM 1292 O O . LEU A 1 182 ? -9.842 7.162 19.216 1.00 52.91 182 LEU A O 1
ATOM 1296 N N . GLN A 1 183 ? -10.487 9.282 18.912 1.00 44.91 183 GLN A N 1
ATOM 1297 C CA . GLN A 1 183 ? -11.401 9.250 20.057 1.00 44.91 183 GLN A CA 1
ATOM 1298 C C . GLN A 1 183 ? -12.714 8.542 19.678 1.00 44.91 183 GLN A C 1
ATOM 1300 O O . GLN A 1 183 ? -13.309 8.884 18.653 1.00 44.91 183 GLN A O 1
ATOM 1305 N N . PRO A 1 184 ? -13.211 7.588 20.489 1.00 46.19 184 PRO A N 1
ATOM 1306 C CA . PRO A 1 184 ? -14.577 7.111 20.342 1.00 46.19 184 PRO A CA 1
ATOM 1307 C C . PRO A 1 184 ? -15.522 8.291 20.591 1.00 46.19 184 PRO A C 1
ATOM 1309 O O . PRO A 1 184 ? -15.480 8.914 21.652 1.00 46.19 184 PRO A O 1
ATOM 1312 N N . GLN A 1 185 ? -16.356 8.622 19.603 1.00 45.47 185 GLN A N 1
ATOM 1313 C CA . GLN A 1 185 ? -17.444 9.573 19.802 1.00 45.47 185 GLN A CA 1
ATOM 1314 C C . GLN A 1 185 ? -18.428 8.957 20.797 1.00 45.47 185 GLN A C 1
ATOM 1316 O O . GLN A 1 185 ? -19.249 8.119 20.435 1.00 45.47 185 GLN A O 1
ATOM 1321 N N . ILE A 1 186 ? -18.315 9.344 22.065 1.00 46.16 186 ILE A N 1
ATOM 1322 C CA . ILE A 1 186 ? -19.354 9.096 23.058 1.00 46.16 186 ILE A CA 1
ATOM 1323 C C . ILE A 1 186 ? -20.523 10.002 22.650 1.00 46.16 186 ILE A C 1
ATOM 1325 O O . ILE A 1 186 ? -20.341 11.224 22.640 1.00 46.16 186 ILE A O 1
ATOM 1329 N N . PRO A 1 187 ? -21.697 9.465 22.272 1.00 42.19 187 PRO A N 1
ATOM 1330 C CA . PRO A 1 187 ? -22.856 10.308 22.052 1.00 42.19 187 PRO A CA 1
ATOM 1331 C C . PRO A 1 187 ? -23.216 10.946 23.395 1.00 42.19 187 PRO A C 1
ATOM 1333 O O . PRO A 1 187 ? -23.554 10.259 24.357 1.00 42.19 187 PRO A O 1
ATOM 1336 N N . LEU A 1 188 ? -23.091 12.270 23.474 1.00 44.47 188 LEU A N 1
ATOM 1337 C CA . LEU A 1 188 ? -23.684 13.044 24.555 1.00 44.47 188 LEU A CA 1
ATOM 1338 C C . LEU A 1 188 ? -25.197 13.043 24.317 1.00 44.47 188 LEU A C 1
ATOM 1340 O O . LEU A 1 188 ? -25.716 13.880 23.581 1.00 44.47 188 LEU A O 1
ATOM 1344 N N . GLU A 1 189 ? -25.884 12.059 24.893 1.00 46.16 189 GLU A N 1
ATOM 1345 C CA . GLU A 1 189 ? -27.323 12.154 25.124 1.00 46.16 189 GLU A CA 1
ATOM 1346 C C . GLU A 1 189 ? -27.552 13.284 26.142 1.00 46.16 189 GLU A C 1
ATOM 1348 O O . GLU A 1 189 ? -27.084 13.213 27.282 1.00 46.16 189 GLU A O 1
ATOM 1353 N N . TYR A 1 190 ? -28.202 14.357 25.683 1.00 46.41 190 TYR A N 1
ATOM 1354 C CA . TYR A 1 190 ? -28.826 15.384 26.519 1.00 46.41 190 TYR A CA 1
ATOM 1355 C C . TYR A 1 190 ? -30.275 14.997 26.806 1.00 46.41 190 TYR A C 1
ATOM 1357 O O . TYR A 1 190 ? -30.950 14.541 25.854 1.00 46.41 190 TYR A O 1
#

Foldseek 3Di:
DDDDDPPPPPPPDPDPVVVVVVLVVVLVVQLQVLLQVLLVVQLVVLVVVVVVDDDDPVSVVVNVLSSNLRSVLSNLLSVLVSVLVCCVVPVPDDPVRNVVSCCCNQQLNSLQVSQQVSCCVVPVGRDPQLNVLSNVLSPLVVVLVVLCVVPVPDPVSVVSNVVSVVVSVVSSVVSCVVVVVPDDPDPPDD

pLDDT: mean 73.97, std 13.41, range [41.09, 89.88]

Sequence (190 aa):
MDGFSPAAEIISQPPLTWRISLFIILAVVDIGFNAAAGAAAAATGAHVNSQSDSKTAHDVVNLSRAVGLGALAGLLKSGILALVNFGKQFGGMNLGMWLILALVASSFGICVVVTSAVSSLALGEVPGGLLIAAIVTAIPLAGEMAGVQLAPDSHIFAFTLLGWDSLAGYVFARMAHNEGTLQPQIPLEY

Organism: NCBI:txid2656787